Protein AF-A0A085ZBK2-F1 (afdb_monomer)

Structure (mmCIF, N/CA/C/O backbone):
data_AF-A0A085ZBK2-F1
#
_entry.id   AF-A0A085ZBK2-F1
#
loop_
_atom_site.group_PDB
_atom_site.id
_atom_site.type_symbol
_atom_site.label_atom_id
_atom_site.label_alt_id
_atom_site.label_comp_id
_atom_site.label_asym_id
_atom_site.label_entity_id
_atom_site.label_seq_id
_atom_site.pdbx_PDB_ins_code
_atom_site.Cartn_x
_atom_site.Cartn_y
_atom_site.Cartn_z
_atom_site.occupancy
_atom_site.B_iso_or_equiv
_atom_site.auth_seq_id
_atom_site.auth_comp_id
_atom_site.auth_asym_id
_atom_site.auth_atom_id
_atom_site.pdbx_PDB_model_num
ATOM 1 N N . MET A 1 1 ? -32.036 -29.757 3.640 1.00 52.19 1 MET A N 1
ATOM 2 C CA . MET A 1 1 ? -31.855 -28.945 4.865 1.00 52.19 1 MET A CA 1
ATOM 3 C C . MET A 1 1 ? -30.428 -29.130 5.350 1.00 52.19 1 MET A C 1
ATOM 5 O O . MET A 1 1 ? -30.007 -30.271 5.487 1.00 52.19 1 MET A O 1
ATOM 9 N N . TYR A 1 2 ? -29.687 -28.039 5.528 1.00 44.91 2 TYR A N 1
ATOM 10 C CA . TYR A 1 2 ? -28.267 -28.058 5.891 1.00 44.91 2 TYR A CA 1
ATOM 11 C C . TYR A 1 2 ? -28.078 -27.475 7.292 1.00 44.91 2 TYR A C 1
ATOM 13 O O . TYR A 1 2 ? -28.639 -26.424 7.605 1.00 44.91 2 TYR A O 1
ATOM 21 N N . ASP A 1 3 ? -27.311 -28.159 8.133 1.00 47.03 3 ASP A N 1
ATOM 22 C CA . ASP A 1 3 ? -27.054 -27.745 9.511 1.00 47.03 3 ASP A CA 1
ATOM 23 C C . ASP A 1 3 ? -25.796 -26.863 9.582 1.00 47.03 3 ASP A C 1
ATOM 25 O O . ASP A 1 3 ? -24.718 -27.275 9.159 1.00 47.03 3 ASP A O 1
ATOM 29 N N . TYR A 1 4 ? -25.947 -25.638 10.094 1.00 47.94 4 TYR A N 1
ATOM 30 C CA . TYR A 1 4 ? -24.869 -24.658 10.270 1.00 47.94 4 TYR A CA 1
ATOM 31 C C . TYR A 1 4 ? -24.597 -24.359 11.756 1.00 47.94 4 TYR A C 1
ATOM 33 O O . TYR A 1 4 ? -24.116 -23.274 12.110 1.00 47.94 4 TYR A O 1
ATOM 41 N N . GLY A 1 5 ? -24.939 -25.297 12.643 1.00 57.62 5 GLY A N 1
ATOM 42 C CA . GLY A 1 5 ? -24.684 -25.255 14.081 1.00 57.62 5 GLY A CA 1
ATOM 43 C C . GLY A 1 5 ? -25.663 -24.363 14.843 1.00 57.62 5 GLY A C 1
ATOM 44 O O . GLY A 1 5 ? -26.430 -24.840 15.669 1.00 57.62 5 GLY A O 1
ATOM 45 N N . ALA A 1 6 ? -25.672 -23.057 14.568 1.00 36.00 6 ALA A N 1
ATOM 46 C CA . ALA A 1 6 ? -26.561 -22.111 15.258 1.00 36.00 6 ALA A CA 1
ATOM 47 C C . ALA A 1 6 ? -27.955 -21.989 14.611 1.00 36.00 6 ALA A C 1
ATOM 49 O O . ALA A 1 6 ? -28.879 -21.478 15.239 1.00 36.00 6 ALA A O 1
ATOM 50 N N . ARG A 1 7 ? -28.107 -22.407 13.344 1.00 43.75 7 ARG A N 1
ATOM 51 C CA . ARG A 1 7 ? -29.365 -22.381 12.576 1.00 43.75 7 ARG A CA 1
ATOM 52 C C . ARG A 1 7 ? -29.385 -23.498 11.532 1.00 43.75 7 ARG A C 1
ATOM 54 O O . ARG A 1 7 ? -28.339 -23.853 10.992 1.00 43.75 7 ARG A O 1
ATOM 61 N N . MET A 1 8 ? -30.584 -23.971 11.187 1.00 50.44 8 MET A N 1
ATOM 62 C CA . MET A 1 8 ? -30.807 -24.886 10.061 1.00 50.44 8 MET A CA 1
ATOM 63 C C . MET A 1 8 ? -31.209 -24.101 8.805 1.00 50.44 8 MET A C 1
ATOM 65 O O . MET A 1 8 ? -32.138 -23.288 8.835 1.00 50.44 8 MET A O 1
ATOM 69 N N . TYR A 1 9 ? -30.504 -24.331 7.699 1.00 43.91 9 TYR A N 1
ATOM 70 C CA . TYR A 1 9 ? -30.748 -23.698 6.405 1.00 43.91 9 TYR A CA 1
ATOM 71 C C . TYR A 1 9 ? -31.675 -24.556 5.535 1.00 43.91 9 TYR A C 1
ATOM 73 O O . TYR A 1 9 ? -31.413 -25.742 5.293 1.00 43.91 9 TYR A O 1
ATOM 81 N N . MET A 1 10 ? -32.754 -23.948 5.034 1.00 49.56 10 MET A N 1
ATOM 82 C CA . MET A 1 10 ? -33.681 -24.571 4.089 1.00 49.56 10 MET A CA 1
ATOM 83 C C . MET A 1 10 ? -33.361 -24.083 2.674 1.00 49.56 10 MET A C 1
ATOM 85 O O . MET A 1 10 ? -33.814 -23.017 2.252 1.00 49.56 10 MET A O 1
ATOM 89 N N . SER A 1 11 ? -32.575 -24.882 1.948 1.00 54.22 11 SER A N 1
ATOM 90 C CA . SER A 1 11 ? -32.138 -24.622 0.567 1.00 54.22 11 SER A CA 1
ATOM 91 C C . SER A 1 11 ? -33.288 -24.322 -0.388 1.00 54.22 11 SER A C 1
ATOM 93 O O . SER A 1 11 ? -33.151 -23.491 -1.277 1.00 54.22 11 SER A O 1
ATOM 95 N N . ASP A 1 12 ? -34.431 -24.960 -0.163 1.00 51.09 12 ASP A N 1
ATOM 96 C CA . ASP A 1 12 ? -35.548 -24.992 -1.107 1.00 51.09 12 ASP A CA 1
ATOM 97 C C . ASP A 1 12 ? -36.289 -23.645 -1.165 1.00 51.09 12 ASP A C 1
ATOM 99 O O . ASP A 1 12 ? -36.967 -23.339 -2.140 1.00 51.09 12 ASP A O 1
ATOM 103 N N . ILE A 1 13 ? -36.131 -22.820 -0.124 1.00 52.16 13 ILE A N 1
ATOM 104 C CA . ILE A 1 13 ? -36.758 -21.495 0.008 1.00 52.16 13 ILE A CA 1
ATOM 105 C C . ILE A 1 13 ? -35.745 -20.373 0.280 1.00 52.16 13 ILE A C 1
ATOM 107 O O . ILE A 1 13 ? -36.138 -19.219 0.446 1.00 52.16 13 ILE A O 1
ATOM 111 N N . GLY A 1 14 ? -34.450 -20.697 0.354 1.00 53.03 14 GLY A N 1
ATOM 112 C CA . GLY A 1 14 ? -33.368 -19.727 0.534 1.00 53.03 14 GLY A CA 1
ATOM 113 C C . GLY A 1 14 ? -33.403 -18.950 1.856 1.00 53.03 14 GLY A C 1
ATOM 114 O O . GLY A 1 14 ? -32.968 -17.801 1.893 1.00 53.03 14 GLY A O 1
ATOM 115 N N . ARG A 1 15 ? -33.937 -19.536 2.938 1.00 45.16 15 ARG A N 1
ATOM 116 C CA . ARG A 1 15 ? -34.115 -18.868 4.245 1.00 45.16 15 ARG A CA 1
ATOM 117 C C . ARG A 1 15 ? -33.688 -19.753 5.418 1.00 45.16 15 ARG A C 1
ATOM 119 O O . ARG A 1 15 ? -33.528 -20.968 5.287 1.00 45.16 15 ARG A O 1
ATOM 126 N N . TRP A 1 16 ? -33.518 -19.130 6.584 1.00 43.72 16 TRP A N 1
ATOM 127 C CA . TRP A 1 16 ? -33.328 -19.844 7.847 1.00 43.72 16 TRP A CA 1
ATOM 128 C C . TR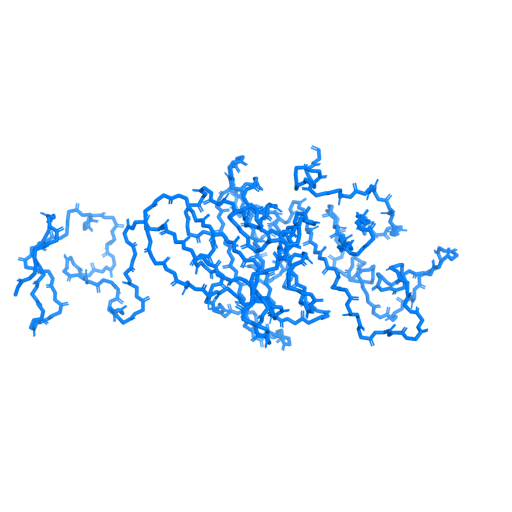P A 1 16 ? -34.645 -20.438 8.338 1.00 43.72 16 TRP A C 1
ATOM 130 O O . TRP A 1 16 ? -35.673 -19.765 8.313 1.00 43.72 16 TRP A O 1
ATOM 140 N N . GLY A 1 17 ? -34.597 -21.669 8.849 1.00 51.69 17 GLY A N 1
ATOM 141 C CA . GLY A 1 17 ? -35.745 -22.300 9.508 1.00 51.69 17 GLY A CA 1
ATOM 142 C C . GLY A 1 17 ? -36.036 -21.755 10.914 1.00 51.69 17 GLY A C 1
ATOM 143 O O . GLY A 1 17 ? -37.018 -22.159 11.526 1.00 51.69 17 GLY A O 1
ATOM 144 N N . VAL A 1 18 ? -35.191 -20.859 11.441 1.00 45.12 18 VAL A N 1
ATOM 145 C CA . VAL A 1 18 ? -35.291 -20.280 12.793 1.00 45.12 18 VAL A CA 1
ATOM 146 C C . VAL A 1 18 ? -34.940 -18.782 12.789 1.00 45.12 18 VAL A C 1
ATOM 148 O O . VAL A 1 18 ? -34.161 -18.327 11.947 1.00 45.12 18 VAL A O 1
ATOM 151 N N . MET A 1 19 ? -35.525 -18.022 13.724 1.00 39.75 19 MET A N 1
ATOM 152 C CA . MET A 1 19 ? -35.366 -16.563 13.863 1.00 39.75 19 MET A CA 1
ATOM 153 C C . MET A 1 19 ? -33.918 -16.168 14.235 1.00 39.75 19 MET A C 1
ATOM 155 O O . MET A 1 19 ? -33.243 -16.905 14.953 1.00 39.75 19 MET A O 1
ATOM 159 N N . ASP A 1 20 ? -33.421 -15.023 13.745 1.00 42.56 20 ASP A N 1
ATOM 160 C CA . ASP A 1 20 ? -32.045 -14.555 13.994 1.00 42.56 20 ASP A CA 1
ATOM 161 C C . ASP A 1 20 ? -31.823 -14.067 15.453 1.00 42.56 20 ASP A C 1
ATOM 163 O O . ASP A 1 20 ? -32.509 -13.131 15.881 1.00 42.56 20 ASP A O 1
ATOM 167 N N . PRO A 1 21 ? -30.844 -14.616 16.209 1.00 39.34 21 PRO A N 1
ATOM 168 C CA . PRO A 1 21 ? -30.514 -14.166 17.570 1.00 39.34 21 PRO A CA 1
ATOM 169 C C . PRO A 1 21 ? -29.972 -12.728 17.673 1.00 39.34 21 PRO A C 1
ATOM 171 O O . PRO A 1 21 ? -29.879 -12.193 18.773 1.00 39.34 21 PRO A O 1
ATOM 174 N N . LEU A 1 22 ? -29.582 -12.102 16.555 1.00 40.59 22 LEU A N 1
ATOM 175 C CA . LEU A 1 22 ? -29.115 -10.709 16.476 1.00 40.59 22 LEU A CA 1
ATOM 176 C C . LEU A 1 22 ? -30.147 -9.768 15.830 1.00 40.59 22 LEU A C 1
ATOM 178 O O . LEU A 1 22 ? -29.803 -8.637 15.476 1.00 40.59 22 LEU A O 1
ATOM 182 N N . SER A 1 23 ? -31.399 -10.216 15.686 1.00 31.25 23 SER A N 1
ATOM 183 C CA . SER A 1 23 ? -32.497 -9.449 15.070 1.00 31.25 23 SER A CA 1
ATOM 184 C C . SER A 1 23 ? -32.698 -8.055 15.681 1.00 31.25 23 SER A C 1
ATOM 186 O O . SER A 1 23 ? -33.008 -7.110 14.965 1.00 31.25 23 SER A O 1
ATOM 188 N N . GLU A 1 24 ? -32.402 -7.875 16.967 1.00 36.22 24 GLU A N 1
ATOM 189 C CA . GLU A 1 24 ? -32.543 -6.588 17.663 1.00 36.22 24 GLU A CA 1
ATOM 190 C C . GLU A 1 24 ? -31.469 -5.536 17.310 1.00 36.22 24 GLU A C 1
ATOM 192 O O . GLU A 1 24 ? -31.541 -4.405 17.783 1.00 36.22 24 GLU A O 1
ATOM 197 N N . LYS A 1 25 ? -30.459 -5.860 16.485 1.00 36.06 25 LYS A N 1
ATOM 198 C CA . LYS A 1 25 ? -29.425 -4.893 16.050 1.00 36.06 25 LYS A CA 1
ATOM 199 C C . LYS A 1 25 ? -29.649 -4.311 14.651 1.00 36.06 25 LYS A C 1
ATOM 201 O O . LYS A 1 25 ? -28.912 -3.408 14.262 1.00 36.06 25 LYS A O 1
ATOM 206 N N . PHE A 1 26 ? -30.651 -4.791 13.910 1.00 34.50 26 PHE A N 1
ATOM 207 C CA . PHE A 1 26 ? -30.918 -4.391 12.523 1.00 34.50 26 PHE A CA 1
ATOM 208 C C . PHE A 1 26 ? -32.423 -4.200 12.286 1.00 34.50 26 PHE A C 1
ATOM 210 O O . PHE A 1 26 ? -33.061 -4.993 11.601 1.00 34.50 26 PHE A O 1
ATOM 217 N N . PHE A 1 27 ? -32.986 -3.133 12.860 1.00 34.03 27 PHE A N 1
ATOM 218 C CA . PHE A 1 27 ? -34.429 -2.846 12.853 1.00 34.03 27 PHE A CA 1
ATOM 219 C C . PHE A 1 27 ? -35.053 -2.623 11.461 1.00 34.03 27 PHE A C 1
ATOM 221 O O . PHE A 1 27 ? -36.265 -2.763 11.319 1.00 34.03 27 PHE A O 1
ATOM 228 N N . ASP A 1 28 ? -34.251 -2.336 10.430 1.00 36.38 28 ASP A N 1
ATOM 229 C CA . ASP A 1 28 ? -34.750 -2.018 9.081 1.00 36.38 28 ASP A CA 1
ATOM 230 C C . ASP A 1 28 ? -34.865 -3.239 8.144 1.00 36.38 28 ASP A C 1
ATOM 232 O O . ASP A 1 28 ? -35.232 -3.098 6.976 1.00 36.38 28 ASP A O 1
ATOM 236 N N . PHE A 1 29 ? -34.572 -4.456 8.624 1.00 38.38 29 PHE A N 1
ATOM 237 C CA . PHE A 1 29 ? -34.619 -5.678 7.812 1.00 38.38 29 PHE A CA 1
ATOM 238 C C . PHE A 1 29 ? -35.383 -6.814 8.503 1.00 38.38 29 PHE A C 1
ATOM 240 O O . PHE A 1 29 ? -35.321 -6.994 9.711 1.00 38.38 29 PHE A O 1
ATOM 247 N N . SER A 1 30 ? -36.100 -7.623 7.712 1.00 38.06 30 SER A N 1
ATOM 248 C CA . SER A 1 30 ? -36.876 -8.763 8.220 1.00 38.06 30 SER A CA 1
ATOM 249 C C . SER A 1 30 ? -36.004 -9.769 8.990 1.00 38.06 30 SER A C 1
ATOM 251 O O . SER A 1 30 ? -34.960 -10.191 8.491 1.00 38.06 30 SER A O 1
ATOM 253 N N . ASN A 1 31 ? -36.497 -10.242 10.141 1.00 34.62 31 ASN A N 1
ATOM 254 C CA . ASN A 1 31 ? -35.834 -11.177 11.075 1.00 34.62 31 ASN A CA 1
ATOM 255 C C . ASN A 1 31 ? -35.481 -12.569 10.496 1.00 34.62 31 ASN A C 1
ATOM 257 O O . ASN A 1 31 ? -34.967 -13.428 11.215 1.00 34.62 31 ASN A O 1
ATOM 261 N N . TYR A 1 32 ? -35.764 -12.797 9.209 1.00 37.53 32 TYR A N 1
ATOM 262 C CA . TYR A 1 32 ? -35.497 -14.032 8.463 1.00 37.53 32 TYR A CA 1
ATOM 263 C C . TYR A 1 32 ? -34.550 -13.825 7.262 1.00 37.53 32 TYR A C 1
ATOM 265 O O . TYR A 1 32 ? -34.455 -14.699 6.399 1.00 37.53 32 TYR A O 1
ATOM 273 N N . ASN A 1 33 ? -33.869 -12.678 7.167 1.00 32.91 33 ASN A N 1
ATOM 274 C CA . ASN A 1 33 ? -32.993 -12.341 6.040 1.00 32.91 33 ASN A CA 1
ATOM 275 C C . ASN A 1 33 ? -31.689 -13.179 6.042 1.00 32.91 33 ASN A C 1
ATOM 277 O O . ASN A 1 33 ? -31.035 -13.343 7.074 1.00 32.91 33 ASN A O 1
ATOM 281 N N . TYR A 1 34 ? -31.306 -13.710 4.876 1.00 36.34 34 TYR A N 1
ATOM 282 C CA . TYR A 1 34 ? -30.051 -14.428 4.632 1.00 36.34 34 TYR A CA 1
ATOM 283 C C . TYR A 1 34 ? -29.186 -13.602 3.668 1.00 36.34 34 TYR A C 1
ATOM 285 O O . TYR A 1 34 ? -29.572 -13.373 2.524 1.00 36.34 34 TYR A O 1
ATOM 293 N N . VAL A 1 35 ? -28.016 -13.148 4.137 1.00 34.62 35 VAL A N 1
ATOM 294 C CA . VAL A 1 35 ? -26.990 -12.460 3.321 1.00 34.62 35 VAL A CA 1
ATOM 295 C C . VAL A 1 35 ? -27.519 -11.215 2.581 1.00 34.62 35 VAL A C 1
ATOM 297 O O . VAL A 1 35 ? -27.170 -10.978 1.430 1.00 34.62 35 VAL A O 1
ATOM 300 N N . LEU A 1 36 ? -28.393 -10.415 3.207 1.00 37.75 36 LEU A N 1
ATOM 301 C CA . LEU A 1 36 ? -28.946 -9.187 2.602 1.00 37.75 36 LEU A CA 1
ATOM 302 C C . LEU A 1 36 ? -29.529 -9.413 1.184 1.00 37.75 36 LEU A C 1
ATOM 304 O O . LEU A 1 36 ? -29.430 -8.538 0.328 1.00 37.75 36 LEU A O 1
ATOM 308 N N . ASN A 1 37 ? -30.123 -10.587 0.924 1.00 31.50 37 ASN A N 1
ATOM 309 C CA . ASN A 1 37 ? -30.605 -11.025 -0.398 1.00 31.50 37 ASN A CA 1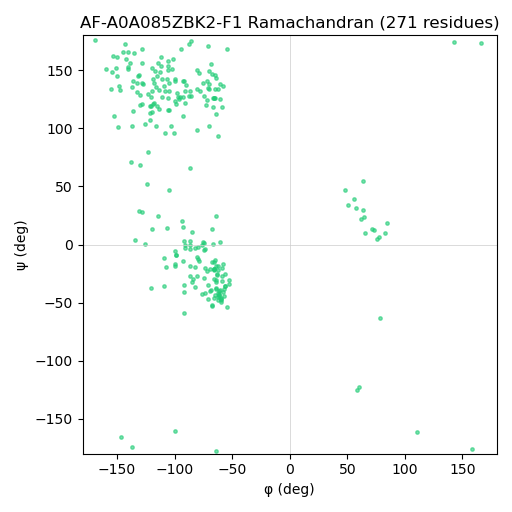
ATOM 310 C C . ASN A 1 37 ? -29.535 -11.169 -1.508 1.00 31.50 37 ASN A C 1
ATOM 312 O O . ASN A 1 37 ? -29.893 -11.194 -2.684 1.00 31.50 37 ASN A O 1
ATOM 316 N N . ASN A 1 38 ? -28.245 -11.331 -1.189 1.00 34.31 38 ASN A N 1
ATOM 317 C CA . ASN A 1 38 ? -27.215 -11.643 -2.192 1.00 34.31 38 ASN A CA 1
ATOM 318 C C . ASN A 1 38 ? -26.321 -12.849 -1.812 1.00 34.31 38 ASN A C 1
ATOM 320 O O . ASN A 1 38 ? -25.121 -12.698 -1.566 1.00 34.31 38 ASN A O 1
ATOM 324 N N . PRO A 1 39 ? -26.885 -14.072 -1.788 1.00 35.84 39 PRO A N 1
ATOM 325 C CA . PRO A 1 39 ? -26.174 -15.298 -1.417 1.00 35.84 39 PRO A CA 1
ATOM 326 C C . PRO A 1 39 ? -25.214 -15.835 -2.497 1.00 35.84 39 PRO A C 1
ATOM 328 O O . PRO A 1 39 ? -24.598 -16.875 -2.290 1.00 35.84 39 PRO A O 1
ATOM 331 N N . ILE A 1 40 ? -25.070 -15.145 -3.636 1.00 36.66 40 ILE A N 1
ATOM 332 C CA . ILE A 1 40 ? -24.113 -15.505 -4.698 1.00 36.66 40 ILE A CA 1
ATOM 333 C C . ILE A 1 40 ? -22.727 -14.880 -4.434 1.00 36.66 40 ILE A C 1
ATOM 335 O O . ILE A 1 40 ? -21.719 -15.446 -4.845 1.00 36.66 40 ILE A O 1
ATOM 339 N N . MET A 1 41 ? -22.654 -13.750 -3.716 1.00 30.42 41 MET A N 1
ATOM 340 C CA . MET A 1 41 ? -21.411 -12.978 -3.532 1.00 30.42 41 MET A CA 1
ATOM 341 C C . MET A 1 41 ? -20.785 -13.067 -2.133 1.00 30.42 41 MET A C 1
ATOM 343 O O . MET A 1 41 ? -19.603 -12.766 -1.996 1.00 30.42 41 MET A O 1
ATOM 347 N N . PHE A 1 42 ? -21.518 -13.471 -1.087 1.00 33.91 42 PHE A N 1
ATOM 348 C CA . PHE A 1 42 ? -21.000 -13.366 0.284 1.00 33.91 42 PHE A CA 1
ATOM 349 C C . PHE A 1 42 ? -21.280 -14.601 1.147 1.00 33.91 42 PHE A C 1
ATOM 351 O O . PHE A 1 42 ? -22.352 -14.763 1.724 1.00 33.91 42 PHE A O 1
ATOM 358 N N . VAL A 1 43 ? -20.247 -15.429 1.315 1.00 34.53 43 VAL A N 1
ATOM 359 C CA . VAL A 1 43 ? -20.054 -16.262 2.509 1.00 34.53 43 VAL A CA 1
ATOM 360 C C . VAL A 1 43 ? -18.588 -16.157 2.909 1.00 34.53 43 VAL A C 1
ATOM 362 O O . VAL A 1 43 ? -17.715 -16.644 2.186 1.00 34.53 43 VAL A O 1
ATOM 365 N N . ASP A 1 44 ? -18.319 -15.579 4.076 1.00 38.50 44 ASP A N 1
ATOM 366 C CA . ASP A 1 44 ? -17.086 -15.875 4.800 1.00 38.50 44 ASP A CA 1
ATOM 367 C C . ASP A 1 44 ? -17.283 -15.675 6.306 1.00 38.50 44 ASP A C 1
ATOM 369 O O . ASP A 1 44 ? -17.506 -14.556 6.768 1.00 38.50 44 ASP A O 1
ATOM 373 N N . LYS A 1 45 ? -17.279 -16.777 7.062 1.00 35.62 45 LYS A N 1
ATOM 374 C CA . LYS A 1 45 ? -17.382 -16.756 8.526 1.00 35.62 45 LYS A CA 1
ATOM 375 C C . LYS A 1 45 ? -16.024 -16.892 9.214 1.00 35.62 45 LYS A C 1
ATOM 377 O O . LYS A 1 45 ? -15.968 -16.641 10.415 1.00 35.62 45 LYS A O 1
ATOM 382 N N . ASP A 1 46 ? -14.956 -17.193 8.471 1.00 42.59 46 ASP A N 1
ATOM 383 C CA . ASP A 1 46 ? -13.685 -17.592 9.074 1.00 42.59 46 ASP A CA 1
ATOM 384 C C . ASP A 1 46 ? -12.544 -16.630 8.682 1.00 42.59 46 ASP A C 1
ATOM 386 O O . ASP A 1 46 ? -11.769 -16.253 9.558 1.00 42.59 46 ASP A O 1
ATOM 390 N N . GLY A 1 47 ? -12.505 -16.106 7.444 1.00 47.38 47 GLY A N 1
ATOM 391 C CA . GLY A 1 47 ? -11.627 -15.003 7.009 1.00 47.38 47 GLY A CA 1
ATOM 392 C C . GLY A 1 47 ? -10.130 -15.319 7.079 1.00 47.38 47 GLY A C 1
ATOM 393 O O . GLY A 1 47 ? -9.390 -14.645 7.798 1.00 47.38 47 GLY A O 1
ATOM 394 N N . MET A 1 48 ? -9.689 -16.399 6.438 1.00 64.94 48 MET A N 1
ATOM 395 C CA . MET A 1 48 ? -8.340 -16.955 6.590 1.00 64.94 48 MET A CA 1
ATOM 396 C C . MET A 1 48 ? -7.903 -17.616 5.279 1.00 64.94 48 MET A C 1
ATOM 398 O O . MET A 1 48 ? -8.293 -18.740 4.984 1.00 64.94 48 MET A O 1
ATOM 402 N N . ASP A 1 49 ? -7.085 -16.952 4.476 1.00 79.50 49 ASP A N 1
ATOM 403 C CA . ASP A 1 49 ? -6.951 -17.332 3.066 1.00 79.50 49 ASP A CA 1
ATOM 404 C C . ASP A 1 49 ? -5.519 -17.222 2.530 1.00 79.50 49 ASP A C 1
ATOM 406 O O . ASP A 1 49 ? -4.675 -16.508 3.065 1.00 79.50 49 ASP A O 1
ATOM 410 N N . VAL A 1 50 ? -5.239 -17.929 1.435 1.00 77.94 50 VAL A N 1
ATOM 411 C CA . VAL A 1 50 ? -4.045 -17.714 0.612 1.00 77.94 50 VAL A CA 1
ATOM 412 C C . VAL A 1 50 ? -4.432 -16.862 -0.585 1.00 77.94 50 VAL A C 1
ATOM 414 O O . VAL A 1 50 ? -5.258 -17.272 -1.405 1.00 77.94 50 VAL A O 1
ATOM 417 N N . TYR A 1 51 ? -3.787 -15.712 -0.710 1.00 90.12 51 TYR A N 1
ATOM 418 C CA . TYR A 1 51 ? -3.952 -14.766 -1.799 1.00 90.12 51 TYR A CA 1
ATOM 419 C C . TYR A 1 51 ? -2.702 -14.713 -2.673 1.00 90.12 51 TYR A C 1
ATOM 421 O O . TYR A 1 51 ? -1.573 -14.746 -2.184 1.00 90.12 51 TYR A O 1
ATOM 429 N N . LEU A 1 52 ? -2.915 -14.571 -3.977 1.00 89.81 52 LEU A N 1
ATOM 430 C CA . LEU A 1 52 ? -1.879 -14.239 -4.945 1.00 89.81 52 LEU A CA 1
ATOM 431 C C . LEU A 1 52 ? -2.032 -12.780 -5.363 1.00 89.81 52 LEU A C 1
ATOM 433 O O . LEU A 1 52 ? -3.132 -12.357 -5.714 1.00 89.81 52 LEU A O 1
ATOM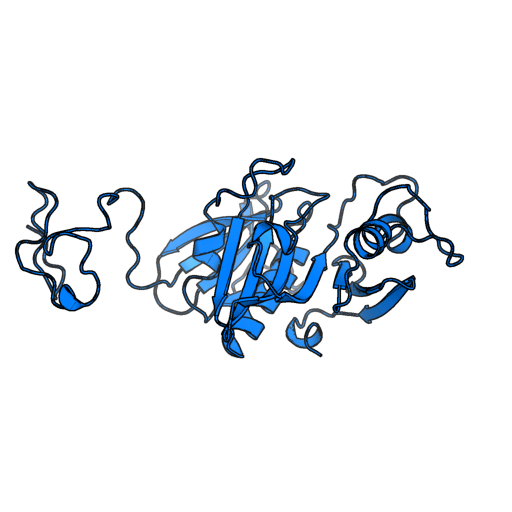 437 N N . LEU A 1 53 ? -0.931 -12.035 -5.353 1.00 94.06 53 LEU A N 1
ATOM 438 C CA . LEU A 1 53 ? -0.841 -10.687 -5.898 1.00 94.06 53 LEU A CA 1
ATOM 439 C C . LEU A 1 53 ? -0.067 -10.730 -7.212 1.00 94.06 53 LEU A C 1
ATOM 441 O O . LEU A 1 53 ? 1.122 -11.049 -7.215 1.00 94.06 53 LEU A O 1
ATOM 445 N N . ASN A 1 54 ? -0.727 -10.399 -8.319 1.00 91.06 54 ASN A N 1
ATOM 446 C CA . ASN A 1 54 ? -0.067 -10.363 -9.621 1.00 91.06 54 ASN A CA 1
ATOM 447 C C . ASN A 1 54 ? 0.590 -9.007 -9.931 1.00 91.06 54 ASN A C 1
ATOM 449 O O . ASN A 1 54 ? 0.408 -8.012 -9.226 1.00 91.06 54 ASN A O 1
ATOM 453 N N . GLU A 1 55 ? 1.334 -8.950 -11.034 1.00 89.12 55 GLU A N 1
ATOM 454 C CA . GLU A 1 55 ? 2.053 -7.748 -11.458 1.00 89.12 55 GLU A CA 1
ATOM 455 C C . GLU A 1 55 ? 1.148 -6.565 -11.862 1.00 89.12 55 GLU A C 1
ATOM 457 O O . GLU A 1 55 ? 1.626 -5.432 -11.935 1.00 89.12 55 GLU A O 1
ATOM 462 N N . GLN A 1 56 ? -0.147 -6.813 -12.094 1.00 90.81 56 GLN A N 1
ATOM 463 C CA . GLN A 1 56 ? -1.188 -5.803 -12.323 1.00 90.81 56 GLN A CA 1
ATOM 464 C C . GLN A 1 56 ? -1.905 -5.393 -11.028 1.00 90.81 56 GLN A C 1
ATOM 466 O O . GLN A 1 56 ? -2.982 -4.808 -11.092 1.00 90.81 56 GLN A O 1
ATOM 471 N N . GLY A 1 57 ? -1.368 -5.716 -9.849 1.00 92.12 57 GLY A N 1
ATOM 472 C CA . GLY A 1 57 ? -1.941 -5.295 -8.570 1.00 92.12 57 GLY A CA 1
ATOM 473 C C . GLY A 1 57 ? -3.249 -5.999 -8.196 1.00 92.12 57 GLY A C 1
ATOM 474 O O . GLY A 1 57 ? -3.964 -5.529 -7.313 1.00 92.12 57 GLY A O 1
ATOM 475 N N . LYS A 1 58 ? -3.613 -7.089 -8.880 1.00 92.00 58 LYS A N 1
ATOM 476 C CA . LYS A 1 58 ? -4.838 -7.839 -8.596 1.00 92.00 58 LYS A CA 1
ATOM 477 C C . LYS A 1 58 ? -4.569 -8.894 -7.531 1.00 92.00 58 LYS A C 1
ATOM 479 O O . LYS A 1 58 ? -3.687 -9.735 -7.704 1.00 92.00 58 LYS A O 1
ATOM 484 N N . PHE A 1 59 ? -5.392 -8.883 -6.485 1.00 91.75 59 PHE A N 1
ATOM 485 C CA . PHE A 1 59 ? -5.450 -9.947 -5.489 1.00 91.75 59 PHE A CA 1
ATOM 486 C C . PHE A 1 59 ? -6.402 -11.050 -5.955 1.00 91.75 59 PHE A C 1
ATOM 488 O O . PHE A 1 59 ? -7.514 -10.782 -6.412 1.00 91.75 59 PHE A O 1
ATOM 495 N N . ILE A 1 60 ? -5.954 -12.298 -5.860 1.00 88.19 60 ILE A N 1
ATOM 496 C CA . ILE A 1 60 ? -6.704 -13.487 -6.266 1.00 88.19 60 ILE A CA 1
ATOM 497 C C . ILE A 1 60 ? -6.696 -14.466 -5.099 1.00 88.19 60 ILE A C 1
ATOM 499 O O . ILE A 1 60 ? -5.630 -14.905 -4.673 1.00 88.19 60 ILE A O 1
ATOM 503 N N . LEU A 1 61 ? -7.872 -14.838 -4.599 1.00 87.19 61 LEU A N 1
ATOM 504 C CA . LEU A 1 61 ? -8.006 -15.940 -3.652 1.00 87.19 61 LEU A CA 1
ATOM 505 C C . LEU A 1 61 ? -7.592 -17.261 -4.318 1.00 87.19 61 LEU A C 1
ATOM 507 O O . LEU A 1 61 ? -8.272 -17.754 -5.216 1.00 87.19 61 LEU A O 1
ATOM 511 N N . ALA A 1 62 ? -6.483 -17.842 -3.865 1.00 79.06 62 ALA A N 1
ATOM 512 C CA . ALA A 1 62 ? -5.985 -19.128 -4.348 1.00 79.06 62 ALA A CA 1
ATOM 513 C C . ALA A 1 62 ? -6.499 -20.304 -3.516 1.00 79.06 62 ALA A C 1
ATOM 515 O O . ALA A 1 62 ? -6.740 -21.386 -4.051 1.00 79.06 62 ALA A O 1
ATOM 516 N N . LYS A 1 63 ? -6.664 -20.112 -2.203 1.00 75.19 63 LYS A N 1
ATOM 517 C CA . LYS A 1 63 ? -7.144 -21.165 -1.307 1.00 75.19 63 LYS A CA 1
ATOM 518 C C . LYS A 1 63 ? -7.800 -20.576 -0.067 1.00 75.19 63 LYS A C 1
ATOM 520 O O . LYS A 1 63 ? -7.198 -19.737 0.592 1.00 75.19 63 LYS A O 1
ATOM 525 N N . LYS A 1 64 ? -8.971 -21.105 0.294 1.00 77.88 64 LYS A N 1
ATOM 526 C CA . LYS A 1 64 ? -9.557 -20.892 1.621 1.00 77.88 64 LYS A CA 1
ATOM 527 C C . LYS A 1 64 ? -8.921 -21.818 2.649 1.00 77.88 64 LYS A C 1
ATOM 529 O O . LYS A 1 64 ? -8.746 -23.008 2.373 1.00 77.88 64 LYS A O 1
ATOM 534 N N . GLN A 1 65 ? -8.556 -21.297 3.810 1.00 65.56 65 GLN A N 1
ATOM 535 C CA . GLN A 1 65 ? -7.947 -22.081 4.883 1.00 65.56 65 GLN A CA 1
ATOM 536 C C . GLN A 1 65 ? -8.353 -21.565 6.267 1.00 65.56 65 GLN A C 1
ATOM 538 O O . GLN A 1 65 ? -9.337 -20.854 6.391 1.00 65.56 65 GLN A O 1
ATOM 543 N N . ALA A 1 66 ? -7.649 -21.995 7.316 1.00 64.62 66 ALA A N 1
ATOM 544 C CA . ALA A 1 66 ? -7.763 -21.416 8.647 1.00 64.62 66 ALA A CA 1
ATOM 545 C C . ALA A 1 66 ? -6.415 -20.799 9.075 1.00 64.62 66 ALA A C 1
ATOM 547 O O . ALA A 1 66 ? -5.365 -21.303 8.683 1.00 64.62 66 ALA A O 1
ATOM 548 N N . GLY A 1 67 ? -6.422 -19.739 9.885 1.00 75.94 67 GLY A N 1
ATOM 549 C CA . GLY A 1 67 ? -5.238 -19.006 10.351 1.00 75.94 67 GLY A CA 1
ATOM 550 C C . GLY A 1 67 ? -5.102 -17.602 9.762 1.00 75.94 67 GLY A C 1
ATOM 551 O O . GLY A 1 67 ? -6.063 -17.014 9.304 1.00 75.94 67 GLY A O 1
ATOM 552 N N . ASP A 1 68 ? -3.923 -17.004 9.812 1.00 85.75 68 ASP A N 1
ATOM 553 C CA . ASP A 1 68 ? -3.702 -15.674 9.229 1.00 85.75 68 ASP A CA 1
ATOM 554 C C . ASP A 1 68 ? -3.783 -15.702 7.692 1.00 85.75 68 ASP A C 1
ATOM 556 O O . ASP A 1 68 ? -3.550 -16.746 7.075 1.00 85.75 68 ASP A O 1
ATOM 560 N N . ASP A 1 69 ? -4.106 -14.560 7.079 1.00 89.19 69 ASP A N 1
ATOM 561 C CA . ASP A 1 69 ? -4.095 -14.447 5.620 1.00 89.19 69 ASP A CA 1
ATOM 562 C C . ASP A 1 69 ? -2.641 -14.492 5.137 1.00 89.19 69 ASP A C 1
ATOM 564 O O . ASP A 1 69 ? -1.768 -13.826 5.694 1.00 89.19 69 ASP A O 1
ATOM 568 N N . LEU A 1 70 ? -2.363 -15.278 4.102 1.00 89.25 70 LEU A N 1
ATOM 569 C CA . LEU A 1 70 ? -1.054 -15.346 3.461 1.00 89.25 70 LEU A CA 1
ATOM 570 C C . LEU A 1 70 ? -1.139 -14.684 2.095 1.00 89.25 70 LEU A C 1
ATOM 572 O O . LEU A 1 70 ? -2.041 -14.993 1.321 1.00 89.25 70 LEU A O 1
ATOM 576 N N . VAL A 1 71 ? -0.193 -13.807 1.778 1.00 93.31 71 VAL A N 1
ATOM 577 C CA . VAL A 1 71 ? -0.129 -13.153 0.467 1.00 93.31 71 VAL A CA 1
ATOM 578 C C . VAL A 1 71 ? 1.192 -13.487 -0.196 1.00 93.31 71 VAL A C 1
ATOM 580 O O . VAL A 1 71 ? 2.245 -13.259 0.393 1.00 93.31 71 VAL A O 1
ATOM 583 N N . TYR A 1 72 ? 1.128 -13.986 -1.429 1.00 89.06 72 TYR A N 1
ATOM 584 C CA . TYR A 1 72 ? 2.296 -14.277 -2.251 1.00 89.06 72 TYR A CA 1
ATOM 585 C C . TYR A 1 72 ? 2.276 -13.470 -3.546 1.00 89.06 72 TYR A C 1
ATOM 587 O O . TYR A 1 72 ? 1.277 -13.441 -4.264 1.00 89.06 72 TYR A O 1
ATOM 595 N N . GLY A 1 73 ? 3.400 -12.843 -3.874 1.00 90.38 73 GLY A N 1
ATOM 596 C CA . GLY A 1 73 ? 3.640 -12.271 -5.188 1.00 90.38 73 GLY A CA 1
ATOM 597 C C . GLY A 1 73 ? 3.688 -13.367 -6.243 1.00 90.38 73 GLY A C 1
ATOM 598 O O . GLY A 1 73 ? 4.342 -14.389 -6.053 1.00 90.38 73 GLY A O 1
ATOM 599 N N . TYR A 1 74 ? 2.997 -13.158 -7.352 1.00 84.50 74 TYR A N 1
ATOM 600 C CA . TYR A 1 74 ? 2.813 -14.147 -8.403 1.00 84.50 74 TYR A CA 1
ATOM 601 C C . TYR A 1 74 ? 3.084 -13.516 -9.763 1.00 84.50 74 TYR A C 1
ATOM 603 O O . TYR A 1 74 ? 2.553 -12.454 -10.083 1.00 84.50 74 TYR A O 1
ATOM 611 N N . ASN A 1 75 ? 3.889 -14.179 -10.585 1.00 82.25 75 ASN A N 1
ATOM 612 C CA . ASN A 1 75 ? 4.109 -13.768 -11.962 1.00 82.25 75 ASN A CA 1
ATOM 613 C C . ASN A 1 75 ? 3.120 -14.496 -12.870 1.00 82.25 75 ASN A C 1
ATOM 615 O O . ASN A 1 75 ? 3.243 -15.701 -13.104 1.00 82.25 75 ASN A O 1
ATOM 619 N N . SER A 1 76 ? 2.161 -13.752 -13.425 1.00 80.75 76 SER A N 1
ATOM 620 C CA . SER A 1 76 ? 1.102 -14.352 -14.240 1.00 80.75 76 SER A CA 1
ATOM 621 C C . SER A 1 76 ? 1.591 -14.977 -15.547 1.00 80.75 76 SER A C 1
ATOM 623 O O . SER A 1 76 ? 0.935 -15.870 -16.080 1.00 80.75 76 SER A O 1
ATOM 625 N N . LYS A 1 77 ? 2.763 -14.558 -16.040 1.00 79.56 77 LYS A N 1
ATOM 626 C CA . LYS A 1 77 ? 3.353 -15.059 -17.287 1.00 79.56 77 LYS A CA 1
ATOM 627 C C . LYS A 1 77 ? 4.090 -16.378 -17.095 1.00 79.56 77 LYS A C 1
ATOM 629 O O . LYS A 1 77 ? 4.081 -17.208 -17.997 1.00 79.56 77 LYS A O 1
ATOM 634 N N . THR A 1 78 ? 4.762 -16.551 -15.958 1.00 78.69 78 THR A N 1
ATOM 635 C CA . THR A 1 78 ? 5.566 -17.751 -15.669 1.00 78.69 78 THR A CA 1
ATOM 636 C C . THR A 1 78 ? 4.837 -18.755 -14.784 1.00 78.69 78 THR A C 1
ATOM 638 O O . THR A 1 78 ? 5.258 -19.906 -14.711 1.00 78.69 78 THR A O 1
ATOM 641 N N . GLY A 1 79 ? 3.768 -18.342 -14.100 1.00 76.56 79 GLY A N 1
ATOM 642 C CA . GLY A 1 79 ? 3.050 -19.186 -13.149 1.00 76.56 79 GLY A CA 1
ATOM 643 C C . GLY A 1 79 ? 3.801 -19.413 -11.833 1.00 76.56 79 GLY A C 1
ATOM 644 O O . GLY A 1 79 ? 3.432 -20.300 -11.068 1.00 76.56 79 GLY A O 1
ATOM 645 N N . SER A 1 80 ? 4.864 -18.648 -11.569 1.00 78.12 80 SER A N 1
ATOM 646 C CA . SER A 1 80 ? 5.740 -18.837 -10.410 1.00 78.12 80 SER A CA 1
ATOM 647 C C . SER A 1 80 ? 5.513 -17.775 -9.336 1.00 78.12 80 SER A C 1
ATOM 649 O O . SER A 1 80 ? 5.189 -16.626 -9.644 1.00 78.12 80 SER A O 1
ATOM 651 N N . ILE A 1 81 ? 5.752 -18.149 -8.078 1.00 82.50 81 ILE A N 1
ATOM 652 C CA . ILE A 1 81 ? 5.884 -17.191 -6.977 1.00 82.50 81 ILE A CA 1
ATOM 653 C C . ILE A 1 81 ? 7.117 -16.311 -7.216 1.00 82.50 81 ILE A C 1
ATOM 655 O O . ILE A 1 81 ? 8.124 -16.770 -7.763 1.00 82.50 81 ILE A O 1
ATOM 659 N N . ASN A 1 82 ? 7.011 -15.035 -6.856 1.00 85.31 82 ASN A N 1
ATOM 660 C CA . ASN A 1 82 ? 8.119 -14.093 -6.915 1.00 85.31 82 ASN A CA 1
ATOM 661 C C . ASN A 1 82 ? 9.095 -14.373 -5.770 1.00 85.31 82 ASN A C 1
ATOM 663 O O . ASN A 1 82 ? 8.683 -14.379 -4.615 1.00 85.31 82 ASN A O 1
ATOM 667 N N . ASP A 1 83 ? 10.375 -14.536 -6.097 1.00 84.56 83 ASP A N 1
ATOM 668 C CA . ASP A 1 83 ? 11.457 -14.604 -5.112 1.00 84.56 83 ASP A CA 1
ATOM 669 C C . ASP A 1 83 ? 11.660 -13.215 -4.483 1.00 84.56 83 ASP A C 1
ATOM 671 O O . ASP A 1 83 ? 12.210 -12.305 -5.113 1.00 84.56 83 ASP A O 1
ATOM 675 N N . ASN A 1 84 ? 11.151 -13.041 -3.264 1.00 86.06 84 ASN A N 1
ATOM 676 C CA . ASN A 1 84 ? 11.211 -11.784 -2.517 1.00 86.06 84 ASN A CA 1
ATOM 677 C C . ASN A 1 84 ? 12.357 -11.773 -1.494 1.00 86.06 84 ASN A C 1
ATOM 679 O O . ASN A 1 84 ? 12.642 -10.723 -0.911 1.00 86.06 84 ASN A O 1
ATOM 683 N N . ASN A 1 85 ? 13.019 -12.914 -1.273 1.00 84.06 85 ASN A N 1
ATOM 684 C CA . ASN A 1 85 ? 14.101 -13.057 -0.298 1.00 84.06 85 ASN A CA 1
ATOM 685 C C . ASN A 1 85 ? 15.500 -13.228 -0.943 1.00 84.06 85 ASN A C 1
ATOM 687 O O . ASN A 1 85 ? 16.513 -13.082 -0.257 1.00 84.06 85 ASN A O 1
ATOM 691 N N . GLY A 1 86 ? 15.564 -13.466 -2.256 1.00 86.50 86 GLY A N 1
ATOM 692 C CA . GLY A 1 86 ? 16.778 -13.575 -3.063 1.00 86.50 86 GLY A CA 1
ATOM 693 C C . GLY A 1 86 ? 17.459 -14.948 -3.043 1.00 86.50 86 GLY A C 1
ATOM 694 O O . GLY A 1 86 ? 18.592 -15.062 -3.524 1.00 86.50 86 GLY A O 1
ATOM 695 N N . ASP A 1 87 ? 16.828 -15.984 -2.487 1.00 85.94 87 ASP A N 1
ATOM 696 C CA . ASP A 1 87 ? 17.402 -17.329 -2.365 1.00 85.94 87 ASP A CA 1
ATOM 697 C C . ASP A 1 87 ? 17.175 -18.223 -3.599 1.00 85.94 87 ASP A C 1
ATOM 699 O O . ASP A 1 87 ? 17.683 -19.352 -3.653 1.00 85.94 87 ASP A O 1
ATOM 703 N N . LYS A 1 88 ? 16.488 -17.689 -4.620 1.00 85.81 88 LYS A N 1
ATOM 704 C CA . LYS A 1 88 ? 16.136 -18.344 -5.886 1.00 85.81 88 LYS A CA 1
ATOM 705 C C . LYS A 1 88 ? 15.193 -19.537 -5.723 1.00 85.81 88 LYS A C 1
ATOM 707 O O . LYS A 1 88 ? 15.165 -20.412 -6.595 1.00 85.81 88 LYS A O 1
ATOM 712 N N . LYS A 1 89 ? 14.419 -19.590 -4.640 1.00 72.75 89 LYS A N 1
ATOM 713 C CA . LYS A 1 89 ? 13.381 -20.595 -4.402 1.00 72.75 89 LYS A CA 1
ATOM 714 C C . LYS A 1 89 ? 12.059 -19.881 -4.176 1.00 72.75 89 LYS A C 1
ATOM 716 O O . LYS A 1 89 ? 11.985 -18.999 -3.348 1.00 72.75 89 LYS A O 1
ATOM 721 N N . GLY A 1 90 ? 11.016 -20.297 -4.893 1.00 70.00 90 GLY A N 1
ATOM 722 C CA . GLY A 1 90 ? 9.653 -19.858 -4.597 1.00 70.00 90 GLY A CA 1
ATOM 723 C C . GLY A 1 90 ? 9.091 -20.677 -3.441 1.00 70.00 90 GLY A C 1
ATOM 724 O O . GLY A 1 90 ? 8.663 -21.813 -3.663 1.00 70.00 90 GLY A O 1
ATOM 725 N N . ASP A 1 91 ? 9.121 -20.144 -2.224 1.00 68.88 91 ASP A N 1
ATOM 726 C CA . ASP A 1 91 ? 8.653 -20.835 -1.026 1.00 68.88 91 ASP A CA 1
ATOM 727 C C . ASP A 1 91 ? 7.818 -19.949 -0.083 1.00 68.88 91 ASP A C 1
ATOM 729 O O . ASP A 1 91 ? 7.414 -18.826 -0.390 1.00 68.88 91 ASP A O 1
ATOM 733 N N . TYR A 1 92 ? 7.463 -20.499 1.079 1.00 69.81 92 TYR A N 1
ATOM 734 C CA . TYR A 1 92 ? 6.581 -19.824 2.025 1.00 69.81 92 TYR A CA 1
ATOM 735 C C . TYR A 1 92 ? 7.176 -18.530 2.610 1.00 69.81 92 TYR A C 1
ATOM 737 O O . TYR A 1 92 ? 6.411 -17.726 3.140 1.00 69.81 92 TYR A O 1
ATOM 745 N N . LYS A 1 93 ? 8.499 -18.331 2.534 1.00 74.56 93 LYS A N 1
ATOM 746 C CA . LYS A 1 93 ? 9.213 -17.140 3.015 1.00 74.56 93 LYS A CA 1
ATOM 747 C C . LYS A 1 93 ? 9.129 -15.969 2.044 1.00 74.56 93 LYS A C 1
ATOM 749 O O . LYS A 1 93 ? 9.485 -14.859 2.425 1.00 74.56 93 LYS A O 1
ATOM 754 N N . ASP A 1 94 ? 8.674 -16.204 0.816 1.00 79.62 94 ASP A N 1
ATOM 755 C CA . ASP A 1 94 ? 8.455 -15.135 -0.157 1.00 79.62 94 ASP A CA 1
ATOM 756 C C . ASP A 1 94 ? 7.160 -14.374 0.071 1.00 79.62 94 ASP A C 1
ATOM 758 O O . ASP A 1 94 ? 6.964 -13.320 -0.532 1.00 79.62 94 ASP A O 1
ATOM 762 N N . GLY A 1 95 ? 6.264 -14.916 0.895 1.00 87.50 95 GLY A N 1
ATOM 763 C CA . GLY A 1 95 ? 4.986 -14.314 1.240 1.00 87.50 95 GLY A CA 1
ATOM 764 C C . GLY A 1 95 ? 5.026 -13.500 2.525 1.00 87.50 95 GLY A C 1
ATOM 765 O O . GLY A 1 95 ? 5.949 -13.601 3.331 1.00 87.50 95 GLY A O 1
ATOM 766 N N . ILE A 1 96 ? 3.961 -12.737 2.735 1.00 93.44 96 ILE A N 1
ATOM 767 C CA . ILE A 1 96 ? 3.682 -12.025 3.987 1.00 93.44 96 ILE A CA 1
ATOM 768 C C . ILE A 1 96 ? 2.466 -12.619 4.683 1.00 93.44 96 ILE A C 1
ATOM 770 O O . ILE A 1 96 ? 1.648 -13.311 4.066 1.00 93.44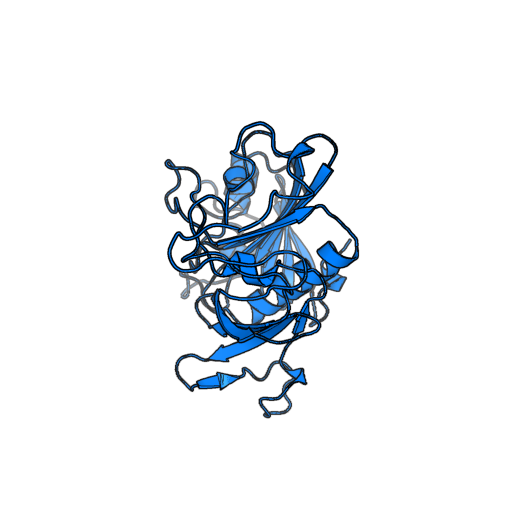 96 ILE A O 1
ATOM 774 N N . ARG A 1 97 ? 2.344 -12.335 5.980 1.00 92.19 97 ARG A N 1
ATOM 775 C CA . ARG A 1 97 ? 1.256 -12.835 6.816 1.00 92.19 97 ARG A CA 1
ATOM 776 C C . ARG A 1 97 ? 0.465 -11.679 7.408 1.00 92.19 97 ARG A C 1
ATOM 778 O O . ARG A 1 97 ? 0.988 -10.935 8.225 1.00 92.19 97 ARG A O 1
ATOM 785 N N . ILE A 1 98 ? -0.817 -11.615 7.076 1.00 94.25 98 ILE A N 1
ATOM 786 C CA . ILE A 1 98 ? -1.737 -10.571 7.512 1.00 94.25 98 ILE A CA 1
ATOM 787 C C . ILE A 1 98 ? -2.669 -11.106 8.590 1.00 94.25 98 ILE A C 1
ATOM 789 O O . ILE A 1 98 ? -3.480 -12.010 8.368 1.00 94.25 98 ILE A O 1
ATOM 793 N N . LYS A 1 99 ? -2.545 -10.535 9.789 1.00 93.88 99 LYS A N 1
ATOM 794 C CA . LYS A 1 99 ? -3.297 -10.992 10.968 1.00 93.88 99 LYS A CA 1
ATOM 795 C C . LYS A 1 99 ? -4.682 -10.360 11.039 1.00 93.88 99 LYS A C 1
ATOM 797 O O . LYS A 1 99 ? -5.637 -10.970 11.520 1.00 93.88 99 LYS A O 1
ATOM 802 N N . THR A 1 100 ? -4.810 -9.125 10.563 1.00 93.62 100 THR A N 1
ATOM 803 C CA . THR A 1 100 ? -6.074 -8.394 10.552 1.00 93.62 100 THR A CA 1
ATOM 804 C C . THR A 1 100 ? -7.016 -8.961 9.498 1.00 93.62 100 THR A C 1
ATOM 806 O O . THR A 1 100 ? -6.762 -8.912 8.296 1.00 93.62 100 THR A O 1
ATOM 809 N N . LYS A 1 101 ? -8.178 -9.425 9.960 1.00 88.50 101 LYS A N 1
ATOM 810 C CA . LYS A 1 101 ? -9.163 -10.079 9.102 1.00 88.50 101 LYS A CA 1
ATOM 811 C C . LYS A 1 101 ? -9.849 -9.143 8.121 1.00 88.50 101 LYS A C 1
ATOM 813 O O . LYS A 1 101 ? -10.286 -8.037 8.475 1.00 88.50 101 LYS A O 1
ATOM 818 N N . GLY A 1 102 ? -10.001 -9.661 6.904 1.00 86.44 102 GLY A N 1
ATOM 819 C CA . GLY A 1 102 ? -10.722 -9.032 5.810 1.00 86.44 102 GLY A CA 1
ATOM 820 C C . GLY A 1 102 ? -9.949 -7.919 5.112 1.00 86.44 102 GLY A C 1
ATOM 821 O O . GLY A 1 102 ? -10.545 -7.252 4.274 1.00 86.44 102 GLY A O 1
ATOM 822 N N . LEU A 1 103 ? -8.670 -7.682 5.434 1.00 93.94 103 LEU A N 1
ATOM 823 C CA . LEU A 1 103 ? -7.908 -6.642 4.741 1.00 93.94 103 LEU A CA 1
ATOM 824 C C . LEU A 1 103 ? -7.673 -7.009 3.275 1.00 93.94 103 LEU A C 1
ATOM 826 O O . LEU A 1 103 ? -8.000 -6.220 2.390 1.00 93.94 103 LEU A O 1
ATOM 830 N N . VAL A 1 104 ? -7.153 -8.211 3.023 1.00 94.00 104 VAL A N 1
ATOM 831 C CA . VAL A 1 104 ? -6.811 -8.664 1.668 1.00 94.00 104 VAL A CA 1
ATOM 832 C C . VAL A 1 104 ? -8.066 -8.995 0.869 1.00 94.00 104 VAL A C 1
ATOM 834 O O . VAL A 1 104 ? -8.198 -8.585 -0.280 1.00 94.00 104 VAL A O 1
ATOM 837 N N . GLY A 1 105 ? -9.042 -9.650 1.506 1.00 89.88 105 GLY A N 1
ATOM 838 C CA . GLY A 1 105 ? -10.310 -10.001 0.870 1.00 89.88 105 GLY A CA 1
ATOM 839 C C . GLY A 1 105 ? -11.065 -8.796 0.294 1.00 89.88 105 GLY A C 1
ATOM 840 O O . GLY A 1 105 ? -11.653 -8.915 -0.779 1.00 89.88 105 GLY A O 1
ATOM 841 N N . GLN A 1 106 ? -11.001 -7.629 0.950 1.00 91.94 106 GLN A N 1
ATOM 842 C CA . GLN A 1 106 ? -11.592 -6.379 0.451 1.00 91.94 106 GLN A CA 1
ATOM 843 C C . GLN A 1 106 ? -10.954 -5.889 -0.863 1.00 91.94 106 GLN A C 1
ATOM 845 O O . GLN A 1 106 ? -11.658 -5.342 -1.705 1.00 91.94 106 GLN A O 1
ATOM 850 N N . LEU A 1 107 ? -9.654 -6.131 -1.077 1.00 93.62 107 LEU A N 1
ATOM 851 C CA . LEU A 1 107 ? -8.910 -5.698 -2.273 1.00 93.62 107 LEU A CA 1
ATOM 852 C C . LEU A 1 107 ? -9.198 -6.536 -3.525 1.00 93.62 107 LEU A C 1
ATOM 854 O O . LEU A 1 107 ? -8.613 -6.285 -4.573 1.00 93.62 107 LEU A O 1
ATOM 858 N N . GLN A 1 108 ? -10.051 -7.557 -3.430 1.00 89.88 108 GLN A N 1
ATOM 859 C CA . GLN A 1 108 ? -10.484 -8.329 -4.598 1.00 89.88 108 GLN A CA 1
ATOM 860 C C . GLN A 1 108 ? -11.629 -7.653 -5.356 1.00 89.88 108 GLN A C 1
ATOM 862 O O . GLN A 1 108 ? -11.899 -8.005 -6.508 1.00 89.88 108 GLN A O 1
ATOM 867 N N . TYR A 1 109 ? -12.333 -6.730 -4.700 1.00 85.44 109 TYR A N 1
ATOM 868 C CA . TYR A 1 109 ? -13.581 -6.174 -5.191 1.00 85.44 109 TYR A CA 1
ATOM 869 C C . TYR A 1 109 ? -13.450 -4.682 -5.467 1.00 85.44 109 TYR A C 1
ATOM 871 O O . TYR A 1 109 ? -12.956 -3.908 -4.644 1.00 85.44 109 TYR A O 1
ATOM 879 N N . TYR A 1 110 ? -13.994 -4.278 -6.612 1.00 84.75 110 TYR A N 1
ATOM 880 C CA . TYR A 1 110 ? -14.165 -2.874 -6.938 1.00 84.75 110 TYR A CA 1
ATOM 881 C C . TYR A 1 110 ? -15.196 -2.218 -6.016 1.00 84.75 110 TYR A C 1
ATOM 883 O O . TYR A 1 110 ? -16.199 -2.821 -5.624 1.00 84.75 110 TYR A O 1
ATOM 891 N N . ARG A 1 111 ? -14.959 -0.943 -5.729 1.00 83.19 111 ARG A N 1
ATOM 892 C CA . ARG A 1 111 ? -15.890 -0.015 -5.100 1.00 83.19 111 ARG A CA 1
ATOM 893 C C . ARG A 1 111 ? -16.159 1.125 -6.066 1.00 83.19 111 ARG A C 1
ATOM 895 O O . ARG A 1 111 ? -15.240 1.598 -6.736 1.00 83.19 111 ARG A O 1
ATOM 902 N N . ASP A 1 112 ? -17.404 1.580 -6.084 1.00 84.12 112 ASP A N 1
ATOM 903 C CA . ASP A 1 112 ? -17.758 2.816 -6.768 1.00 84.12 112 ASP A CA 1
ATOM 904 C C . ASP A 1 112 ? -17.107 3.994 -6.040 1.00 84.12 112 ASP A C 1
ATOM 906 O O . ASP A 1 112 ? -17.259 4.178 -4.829 1.00 84.12 112 ASP A O 1
ATOM 910 N N . GLY A 1 113 ? -16.367 4.783 -6.800 1.00 80.38 113 GLY A N 1
ATOM 911 C CA . GLY A 1 113 ? -15.777 6.036 -6.387 1.00 80.38 113 GLY A CA 1
ATOM 912 C C . GLY A 1 113 ? -16.576 7.239 -6.848 1.00 80.38 113 GLY A C 1
ATOM 913 O O . GLY A 1 113 ? -17.769 7.182 -7.160 1.00 80.38 113 GLY A O 1
ATOM 914 N N . ARG A 1 114 ? -15.901 8.384 -6.860 1.00 81.19 114 ARG A N 1
ATOM 915 C CA . ARG A 1 114 ? -16.490 9.628 -7.347 1.00 81.19 114 ARG A CA 1
ATOM 916 C C . ARG A 1 114 ? -16.784 9.530 -8.844 1.00 81.19 114 ARG A C 1
ATOM 918 O O . ARG A 1 114 ? -15.893 9.249 -9.635 1.00 81.19 114 ARG A O 1
ATOM 925 N N . LYS A 1 115 ? -18.035 9.798 -9.234 1.00 81.81 115 LYS A N 1
ATOM 926 C CA . LYS A 1 115 ? -18.491 9.713 -10.636 1.00 81.81 115 LYS A CA 1
ATOM 927 C C . LYS A 1 115 ? -17.837 10.744 -11.560 1.00 81.81 115 LYS A C 1
ATOM 929 O O . LYS A 1 115 ? -17.870 10.567 -12.770 1.00 81.81 115 LYS A O 1
ATOM 934 N N . ASP A 1 116 ? -17.313 11.824 -10.994 1.00 81.56 116 ASP A N 1
ATOM 935 C CA . ASP A 1 116 ? -16.587 12.890 -11.682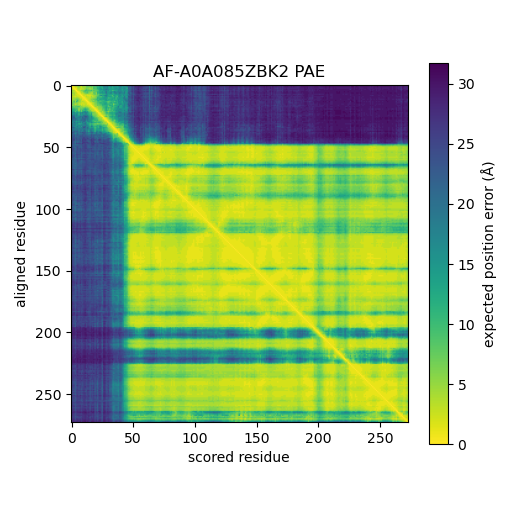 1.00 81.56 116 ASP A CA 1
ATOM 936 C C . ASP A 1 116 ? -15.065 12.650 -11.750 1.00 81.56 116 ASP A C 1
ATOM 938 O O . ASP A 1 116 ? -14.354 13.464 -12.335 1.00 81.56 116 ASP A O 1
ATOM 942 N N . ASP A 1 117 ? -14.556 11.546 -11.189 1.00 78.19 117 ASP A N 1
ATOM 943 C CA . ASP A 1 117 ? -13.157 11.126 -11.338 1.00 78.19 117 ASP A CA 1
ATOM 944 C C . ASP A 1 117 ? -12.938 10.405 -12.680 1.00 78.19 117 ASP A C 1
ATOM 946 O O . ASP A 1 117 ? -13.839 9.744 -13.201 1.00 78.19 117 ASP A O 1
ATOM 950 N N . SER A 1 118 ? -11.726 10.494 -13.238 1.00 81.12 118 SER A N 1
ATOM 951 C CA . SER A 1 118 ? -11.362 9.753 -14.451 1.00 81.12 118 SER A CA 1
ATOM 952 C C . SER A 1 118 ? -11.329 8.235 -14.242 1.00 81.12 118 SER A C 1
ATOM 954 O O . SER A 1 118 ? -11.458 7.492 -15.211 1.00 81.12 118 SER A O 1
ATOM 956 N N . ASN A 1 119 ? -11.186 7.776 -12.995 1.00 83.00 119 ASN A N 1
ATOM 957 C CA . ASN A 1 119 ? -11.229 6.377 -12.584 1.00 83.00 119 ASN A CA 1
ATOM 958 C C . ASN A 1 119 ? -12.321 6.187 -11.514 1.00 83.00 119 ASN A C 1
ATOM 960 O O . ASN A 1 119 ? -12.037 6.113 -10.318 1.00 83.00 119 ASN A O 1
ATOM 964 N N . PRO A 1 120 ? -13.601 6.102 -11.913 1.00 81.62 120 PRO A N 1
ATOM 965 C CA . PRO A 1 120 ? -14.722 6.087 -10.977 1.00 81.62 120 PRO A CA 1
ATOM 966 C C . PRO A 1 120 ? -14.891 4.755 -10.231 1.00 81.62 120 PRO A C 1
ATOM 968 O O . PRO A 1 120 ? -15.831 4.631 -9.457 1.00 81.62 120 PRO A O 1
ATOM 971 N N . ALA A 1 121 ? -14.028 3.759 -10.445 1.00 89.69 121 ALA A N 1
ATOM 972 C CA . ALA A 1 121 ? -14.029 2.496 -9.712 1.00 89.69 121 ALA A CA 1
ATOM 973 C C . ALA A 1 121 ? -12.609 2.147 -9.255 1.00 89.69 121 ALA A C 1
ATOM 975 O O . ALA A 1 121 ? -11.654 2.313 -10.012 1.00 89.69 121 ALA A O 1
ATOM 976 N N . TYR A 1 122 ? -12.468 1.650 -8.026 1.00 92.75 122 TYR A N 1
ATOM 977 C CA . TYR A 1 122 ? -11.169 1.329 -7.425 1.00 92.75 122 TYR A CA 1
ATOM 978 C C . TYR A 1 122 ? -11.268 0.178 -6.428 1.00 92.75 122 TYR A C 1
ATOM 980 O O . TYR A 1 122 ? -12.349 -0.124 -5.929 1.00 92.75 122 TYR A O 1
ATOM 988 N N . HIS A 1 123 ? -10.145 -0.454 -6.098 1.00 94.25 123 HIS A N 1
ATOM 989 C CA . HIS A 1 123 ? -10.072 -1.436 -5.012 1.00 94.25 123 HIS A CA 1
ATOM 990 C C . HIS A 1 123 ? -9.671 -0.744 -3.722 1.00 94.25 123 HIS A C 1
ATOM 992 O O . HIS A 1 123 ? -8.808 0.135 -3.730 1.00 94.25 123 HIS A O 1
ATOM 998 N N . GLN A 1 124 ? -10.278 -1.141 -2.606 1.00 94.25 124 GLN A N 1
ATOM 999 C CA . GLN A 1 124 ? -9.932 -0.584 -1.304 1.00 94.25 124 GLN A CA 1
ATOM 1000 C C . GLN A 1 124 ? -10.085 -1.602 -0.191 1.00 94.25 124 GLN A C 1
ATOM 1002 O O . GLN A 1 124 ? -11.139 -2.210 -0.032 1.00 94.25 124 GLN A O 1
ATOM 1007 N N . SER A 1 125 ? -9.056 -1.658 0.644 1.00 95.94 125 SER A N 1
ATOM 1008 C CA . SER A 1 125 ? -9.127 -2.167 2.002 1.00 95.94 125 SER A CA 1
ATOM 1009 C C . SER A 1 125 ? -9.263 -0.999 2.960 1.00 95.94 125 SER A C 1
ATOM 1011 O O . SER A 1 125 ? -8.487 -0.054 2.867 1.00 95.94 125 SER A O 1
ATOM 1013 N N . ILE A 1 126 ? -10.218 -1.042 3.882 1.00 95.44 126 ILE A N 1
ATOM 1014 C CA . ILE A 1 126 ? -10.402 -0.010 4.904 1.00 95.44 126 ILE A CA 1
ATOM 1015 C C . ILE A 1 126 ? -10.675 -0.653 6.260 1.00 95.44 126 ILE A C 1
ATOM 1017 O O . ILE A 1 126 ? -11.476 -1.586 6.389 1.00 95.44 126 ILE A O 1
ATOM 1021 N N . LYS A 1 127 ? -10.018 -0.147 7.305 1.00 96.12 127 LYS A N 1
ATOM 1022 C CA . LYS A 1 127 ? -10.221 -0.642 8.668 1.00 96.12 127 LYS A CA 1
ATOM 1023 C C . LYS A 1 127 ? -9.985 0.448 9.704 1.00 96.12 127 LYS A C 1
ATOM 1025 O O . LYS A 1 127 ? -9.138 1.319 9.523 1.00 96.12 127 LYS A O 1
ATOM 1030 N N . GLU A 1 128 ? -10.763 0.397 10.785 1.00 97.38 128 GLU A N 1
ATOM 1031 C CA . GLU A 1 128 ? -10.542 1.244 11.961 1.00 97.38 128 GLU A CA 1
ATOM 1032 C C . GLU A 1 128 ? -9.157 0.950 12.543 1.00 97.38 128 GLU A C 1
ATOM 1034 O O . GLU A 1 128 ? -8.721 -0.201 12.594 1.00 97.38 128 GLU A O 1
ATOM 1039 N N . TYR A 1 129 ? -8.456 2.006 12.934 1.00 97.75 129 TYR A N 1
ATOM 1040 C CA . TYR A 1 129 ? -7.074 1.949 13.368 1.00 97.75 129 TYR A CA 1
ATOM 1041 C C . TYR A 1 129 ? -6.906 1.086 14.624 1.00 97.75 129 TYR A C 1
ATOM 1043 O O . TYR A 1 129 ? -7.588 1.252 15.633 1.00 97.75 129 TYR A O 1
ATOM 1051 N N . SER A 1 130 ? -5.900 0.223 14.572 1.00 97.69 130 SER A N 1
ATOM 1052 C CA . SER A 1 130 ? -5.200 -0.342 15.721 1.00 97.69 130 SER A CA 1
ATOM 1053 C C . SER A 1 130 ? -3.732 -0.515 15.327 1.00 97.69 130 SER A C 1
ATOM 1055 O O . SER A 1 130 ? -3.414 -0.485 14.137 1.00 97.69 130 SER A O 1
ATOM 1057 N N . SER A 1 131 ? -2.830 -0.733 16.286 1.00 96.44 131 SER A N 1
ATOM 1058 C CA . SER A 1 131 ? -1.413 -0.963 15.964 1.00 96.44 131 SER A CA 1
ATOM 1059 C C . SER A 1 131 ? -1.213 -2.153 15.017 1.00 96.44 131 SER A C 1
ATOM 1061 O O . SER A 1 131 ? -0.418 -2.057 14.090 1.00 96.44 131 SER A O 1
ATOM 1063 N N . GLN A 1 132 ? -1.998 -3.226 15.186 1.00 97.06 132 GLN A N 1
ATOM 1064 C CA . GLN A 1 132 ? -1.944 -4.401 14.310 1.00 97.06 132 GLN A CA 1
ATOM 1065 C C . GLN A 1 132 ? -2.464 -4.094 12.898 1.00 97.06 132 GLN A C 1
ATOM 1067 O O . GLN A 1 132 ? -1.871 -4.535 11.922 1.00 97.06 132 GLN A O 1
ATOM 1072 N N . VAL A 1 133 ? -3.531 -3.296 12.779 1.00 97.50 133 VAL A N 1
ATOM 1073 C CA . VAL A 1 133 ? -4.049 -2.845 11.473 1.00 97.50 133 VAL A CA 1
ATOM 1074 C C . VAL A 1 133 ? -3.006 -2.000 10.750 1.00 97.50 133 VAL A C 1
ATOM 1076 O O . VAL A 1 133 ? -2.828 -2.143 9.547 1.00 97.50 133 VAL A O 1
ATOM 1079 N N . GLU A 1 134 ? -2.316 -1.122 11.474 1.00 97.25 134 GLU A N 1
ATOM 1080 C CA . GLU A 1 134 ? -1.250 -0.300 10.911 1.00 97.25 134 GLU A CA 1
ATOM 1081 C C . GLU A 1 134 ? -0.055 -1.142 10.456 1.00 97.25 134 GLU A C 1
ATOM 1083 O O . GLU A 1 134 ? 0.425 -0.937 9.346 1.00 97.25 134 GLU A O 1
ATOM 1088 N N . ASP A 1 135 ? 0.406 -2.095 11.274 1.00 97.00 135 ASP A N 1
ATOM 1089 C CA . ASP A 1 135 ? 1.449 -3.053 10.874 1.00 97.00 135 ASP A CA 1
ATOM 1090 C C . ASP A 1 135 ? 1.058 -3.795 9.583 1.00 97.00 135 ASP A C 1
ATOM 1092 O O . ASP A 1 135 ? 1.787 -3.729 8.594 1.00 97.00 135 ASP A O 1
ATOM 1096 N N . ASP A 1 136 ? -0.124 -4.419 9.563 1.00 97.38 136 ASP A N 1
ATOM 1097 C CA . ASP A 1 136 ? -0.593 -5.221 8.428 1.00 97.38 136 ASP A CA 1
ATOM 1098 C C . ASP A 1 136 ? -0.799 -4.380 7.151 1.00 97.38 136 ASP A C 1
ATOM 1100 O O . ASP A 1 136 ? -0.494 -4.831 6.049 1.00 97.38 136 ASP A O 1
ATOM 1104 N N . MET A 1 137 ? -1.308 -3.147 7.269 1.00 97.81 137 MET A N 1
ATOM 1105 C CA . MET A 1 137 ? -1.519 -2.258 6.119 1.00 97.81 137 MET A CA 1
ATOM 1106 C C . MET A 1 137 ? -0.203 -1.767 5.511 1.00 97.81 137 MET A C 1
ATOM 1108 O O . MET A 1 137 ? -0.095 -1.712 4.286 1.00 97.81 137 MET A O 1
ATOM 1112 N N . PHE A 1 138 ? 0.800 -1.426 6.328 1.00 97.44 138 PHE A N 1
ATOM 1113 C CA . PHE A 1 138 ? 2.118 -1.047 5.807 1.00 97.44 138 PHE A CA 1
ATOM 1114 C C . PHE A 1 138 ? 2.872 -2.246 5.228 1.00 97.44 138 PHE A C 1
ATOM 1116 O O . PHE A 1 138 ? 3.575 -2.090 4.228 1.00 97.44 138 PHE A O 1
ATOM 1123 N N . GLU A 1 139 ? 2.708 -3.439 5.807 1.00 96.44 139 GLU A N 1
ATOM 1124 C CA . GLU A 1 139 ? 3.238 -4.681 5.240 1.00 96.44 139 GLU A CA 1
ATOM 1125 C C . GLU A 1 139 ? 2.607 -4.971 3.870 1.00 96.44 139 GLU A C 1
ATOM 1127 O O . GLU A 1 139 ? 3.337 -5.151 2.896 1.00 96.44 139 GLU A O 1
ATOM 1132 N N . LEU A 1 140 ? 1.276 -4.887 3.746 1.00 96.62 140 LEU A N 1
ATOM 1133 C CA . LEU A 1 140 ? 0.580 -5.004 2.457 1.00 96.62 140 LEU A CA 1
ATOM 1134 C C . LEU A 1 140 ? 1.018 -3.940 1.449 1.00 96.62 140 LEU A C 1
ATOM 1136 O O . LEU A 1 140 ? 1.271 -4.269 0.292 1.00 96.62 140 LEU A O 1
ATOM 1140 N N . PHE A 1 141 ? 1.109 -2.678 1.870 1.00 96.88 141 PHE A N 1
ATOM 1141 C CA . PHE A 1 141 ? 1.505 -1.564 1.009 1.00 96.88 141 PHE A CA 1
ATOM 1142 C C . PHE A 1 141 ? 2.909 -1.768 0.431 1.00 96.88 141 PHE A C 1
ATOM 1144 O O . PHE A 1 141 ? 3.095 -1.684 -0.785 1.00 96.88 141 PHE A O 1
ATOM 1151 N N . GLN A 1 142 ? 3.888 -2.094 1.280 1.00 94.62 142 GLN A N 1
ATOM 1152 C CA . GLN A 1 142 ? 5.257 -2.347 0.835 1.00 94.62 142 GLN A CA 1
ATOM 1153 C C . GLN A 1 142 ? 5.342 -3.589 -0.053 1.00 94.62 142 GLN A C 1
ATOM 1155 O O . GLN A 1 142 ? 6.011 -3.579 -1.088 1.00 94.62 142 GLN A O 1
ATOM 1160 N N . TYR A 1 143 ? 4.658 -4.663 0.339 1.00 95.12 143 TYR A N 1
ATOM 1161 C CA . TYR A 1 143 ? 4.667 -5.903 -0.420 1.00 95.12 143 TYR A CA 1
ATOM 1162 C C . TYR A 1 143 ? 4.035 -5.720 -1.801 1.00 95.12 143 TYR A C 1
ATOM 1164 O O . TYR A 1 143 ? 4.559 -6.240 -2.790 1.00 95.12 143 TYR A O 1
ATOM 1172 N N . ALA A 1 144 ? 2.972 -4.916 -1.894 1.00 95.25 144 ALA A N 1
ATOM 1173 C CA . ALA A 1 144 ? 2.391 -4.519 -3.165 1.00 95.25 144 ALA A CA 1
ATOM 1174 C C . ALA A 1 144 ? 3.378 -3.711 -4.009 1.00 95.25 144 ALA A C 1
ATOM 1176 O O . ALA A 1 144 ? 3.570 -4.054 -5.171 1.00 95.25 144 ALA A O 1
ATOM 1177 N N . ALA A 1 145 ? 4.088 -2.744 -3.424 1.00 92.94 145 ALA A N 1
ATOM 1178 C CA . ALA A 1 145 ? 5.100 -1.963 -4.138 1.00 92.94 145 ALA A C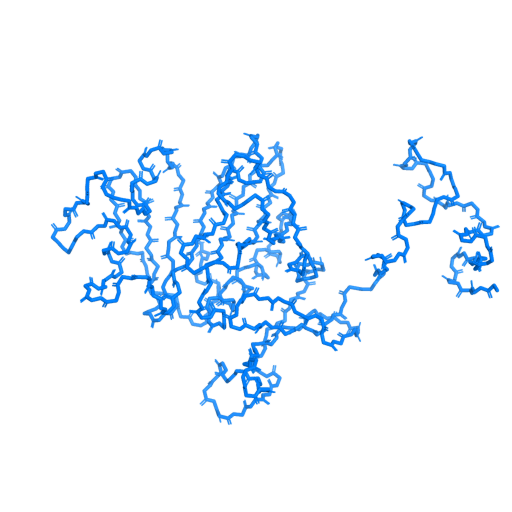A 1
ATOM 1179 C C . ALA A 1 145 ? 6.193 -2.830 -4.782 1.00 92.94 145 ALA A C 1
ATOM 1181 O O . ALA A 1 145 ? 6.657 -2.539 -5.884 1.00 92.94 145 ALA A O 1
ATOM 1182 N N . ASN A 1 146 ? 6.575 -3.925 -4.123 1.00 90.69 146 ASN A N 1
ATOM 1183 C CA . ASN A 1 146 ? 7.614 -4.832 -4.610 1.00 90.69 146 ASN A CA 1
ATOM 1184 C C . ASN A 1 146 ? 7.112 -5.823 -5.677 1.00 90.69 146 ASN A C 1
ATOM 1186 O O . ASN A 1 146 ? 7.891 -6.267 -6.525 1.00 90.69 146 ASN A O 1
ATOM 1190 N N . ASN A 1 147 ? 5.818 -6.163 -5.665 1.00 91.94 147 ASN A N 1
ATOM 1191 C CA . ASN A 1 147 ? 5.256 -7.239 -6.488 1.00 91.94 147 ASN A CA 1
ATOM 1192 C C . ASN A 1 147 ? 4.353 -6.743 -7.634 1.00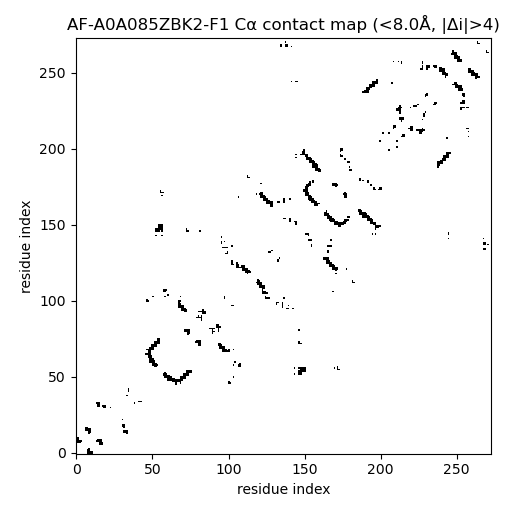 91.94 147 ASN A C 1
ATOM 1194 O O . ASN A 1 147 ? 4.399 -7.301 -8.732 1.00 91.94 147 ASN A O 1
ATOM 1198 N N . ALA A 1 148 ? 3.593 -5.666 -7.430 1.00 91.12 148 ALA A N 1
ATOM 1199 C CA . ALA A 1 148 ? 2.713 -5.039 -8.416 1.00 91.12 148 ALA A CA 1
ATOM 1200 C C . ALA A 1 148 ? 3.488 -4.019 -9.270 1.00 91.12 148 ALA A C 1
ATOM 1202 O O . ALA A 1 148 ? 3.278 -2.810 -9.207 1.00 91.12 148 ALA A O 1
ATOM 1203 N N . LYS A 1 149 ? 4.441 -4.517 -10.068 1.00 79.69 149 LYS A N 1
ATOM 1204 C CA . LYS A 1 149 ? 5.509 -3.714 -10.698 1.00 79.69 149 LYS A CA 1
ATOM 1205 C C . LYS A 1 149 ? 5.060 -2.560 -11.601 1.00 79.69 149 LYS A C 1
ATOM 1207 O O . LYS A 1 149 ? 5.904 -1.720 -11.900 1.00 79.69 149 LYS A O 1
ATOM 1212 N N . ASN A 1 150 ? 3.800 -2.533 -12.038 1.00 82.38 150 ASN A N 1
ATOM 1213 C CA . ASN A 1 150 ? 3.237 -1.528 -12.948 1.00 82.38 150 ASN A CA 1
ATOM 1214 C C . ASN A 1 150 ? 1.942 -0.901 -12.409 1.00 82.38 150 ASN A C 1
ATOM 1216 O O . ASN A 1 150 ? 1.078 -0.533 -13.199 1.00 82.38 150 ASN A O 1
ATOM 1220 N N . VAL A 1 151 ? 1.763 -0.840 -11.092 1.00 90.75 151 VAL A N 1
ATOM 1221 C CA . VAL A 1 151 ? 0.549 -0.293 -10.483 1.00 90.75 151 VAL A CA 1
ATOM 1222 C C . VAL A 1 151 ? 0.913 0.606 -9.322 1.00 90.75 151 VAL A C 1
ATOM 1224 O O . VAL A 1 151 ? 1.802 0.264 -8.561 1.00 90.75 151 VAL A O 1
ATOM 1227 N N . GLU A 1 152 ? 0.212 1.720 -9.163 1.00 93.00 152 GLU A N 1
ATOM 1228 C CA . GLU A 1 152 ? 0.290 2.556 -7.972 1.00 93.00 152 GLU A CA 1
ATOM 1229 C C . GLU A 1 152 ? -0.747 2.122 -6.936 1.00 93.00 152 GLU A C 1
ATOM 1231 O O . GLU A 1 152 ? -1.917 1.860 -7.245 1.00 93.00 152 GLU A O 1
ATOM 1236 N N . PHE A 1 153 ? -0.325 2.076 -5.676 1.00 96.38 153 PHE A N 1
ATOM 1237 C CA . PHE A 1 153 ? -1.242 2.027 -4.544 1.00 96.38 153 PHE A CA 1
ATOM 1238 C C . PHE A 1 153 ? -1.020 3.245 -3.665 1.00 96.38 153 PHE A C 1
ATOM 1240 O O . PHE A 1 153 ? 0.098 3.752 -3.557 1.00 96.38 153 PHE A O 1
ATOM 1247 N N . SER A 1 154 ? -2.081 3.643 -2.977 1.00 97.06 154 SER A N 1
ATOM 1248 C CA . SER A 1 154 ? -2.043 4.619 -1.900 1.00 97.06 154 SER A CA 1
ATOM 1249 C C . SER A 1 154 ? -2.436 3.972 -0.574 1.00 97.06 154 SER A C 1
ATOM 1251 O O . SER A 1 154 ? -3.285 3.084 -0.525 1.00 97.06 154 SER A O 1
ATOM 1253 N N . LEU A 1 155 ? -1.815 4.414 0.514 1.00 98.06 155 LEU A N 1
ATOM 1254 C CA . LEU A 1 155 ? -2.197 4.103 1.882 1.00 98.06 155 LEU A CA 1
ATOM 1255 C C . LEU A 1 155 ? -2.488 5.412 2.614 1.00 98.06 155 LEU A C 1
ATOM 1257 O O . LEU A 1 155 ? -1.624 6.275 2.751 1.00 98.06 155 LEU A O 1
ATOM 1261 N N . ILE A 1 156 ? -3.720 5.554 3.087 1.00 97.25 156 ILE A N 1
ATOM 1262 C CA . ILE A 1 156 ? -4.240 6.799 3.645 1.00 97.25 156 ILE A CA 1
ATOM 1263 C C . ILE A 1 156 ? -4.614 6.576 5.102 1.00 97.25 156 ILE A C 1
ATOM 1265 O O . ILE A 1 156 ? -5.460 5.740 5.414 1.00 97.25 156 ILE A O 1
ATOM 1269 N N . ASP A 1 157 ? -4.005 7.352 5.990 1.00 97.69 157 ASP A N 1
ATOM 1270 C CA . ASP A 1 157 ? -4.383 7.468 7.395 1.00 97.69 157 ASP A CA 1
ATOM 1271 C C . ASP A 1 157 ? -5.288 8.683 7.559 1.00 97.69 157 ASP A C 1
ATOM 1273 O O . ASP A 1 157 ? -4.924 9.797 7.176 1.00 97.69 157 ASP A O 1
ATOM 1277 N N . PHE A 1 158 ? -6.470 8.496 8.134 1.00 96.75 158 PHE A N 1
ATOM 1278 C CA . PHE A 1 158 ? -7.439 9.573 8.261 1.00 96.75 158 PHE A CA 1
ATOM 1279 C C . PHE A 1 158 ? -8.384 9.395 9.443 1.00 96.75 158 PHE A C 1
ATOM 1281 O O . PHE A 1 158 ? -8.564 8.304 9.977 1.00 96.75 158 PHE A O 1
ATOM 1288 N N . ASN A 1 159 ? -9.040 10.488 9.828 1.00 96.62 159 ASN A N 1
ATOM 1289 C CA . ASN A 1 159 ? -10.137 10.461 10.784 1.00 96.62 159 ASN A CA 1
ATOM 1290 C C . ASN A 1 159 ? -11.478 10.648 10.075 1.00 96.62 159 ASN A C 1
ATOM 1292 O O . ASN A 1 159 ? -11.614 11.509 9.202 1.00 96.62 159 ASN A O 1
ATOM 1296 N N . LEU A 1 160 ? -12.473 9.883 10.519 1.00 91.94 160 LEU A N 1
ATOM 1297 C CA . LEU A 1 160 ? -13.883 10.081 10.207 1.00 91.94 160 LEU A CA 1
ATOM 1298 C C . LEU A 1 160 ? -14.632 10.274 11.530 1.00 91.94 160 LEU A C 1
ATOM 1300 O O . LEU A 1 160 ? -14.771 9.352 12.341 1.00 91.94 160 LEU A O 1
ATOM 1304 N N . GLY A 1 161 ? -15.053 11.511 11.792 1.00 91.75 161 GLY A N 1
ATOM 1305 C CA . GLY A 1 161 ? -15.548 11.902 13.110 1.00 91.75 161 GLY A CA 1
ATOM 1306 C C . GLY A 1 161 ? -14.481 11.704 14.194 1.00 91.75 161 GLY A C 1
ATOM 1307 O O . GLY A 1 161 ? -13.393 12.268 14.117 1.00 91.75 161 GLY A O 1
ATOM 1308 N N . LYS A 1 162 ? -14.796 10.906 15.223 1.00 94.06 162 LYS A N 1
ATOM 1309 C CA . LYS A 1 162 ? -13.896 10.629 16.363 1.00 94.06 162 LYS A CA 1
ATOM 1310 C C . LYS A 1 162 ? -13.004 9.397 16.172 1.00 94.06 162 LYS A C 1
ATOM 1312 O O . LYS A 1 162 ? -12.219 9.082 17.061 1.00 94.06 162 LYS A O 1
ATOM 1317 N N . LYS A 1 163 ? -13.157 8.678 15.061 1.00 96.00 163 LYS A N 1
ATOM 1318 C CA . LYS A 1 163 ? -12.462 7.416 14.799 1.00 96.00 163 LYS A CA 1
ATOM 1319 C C . LYS A 1 163 ? -11.371 7.613 13.753 1.00 96.00 163 LYS A C 1
ATOM 1321 O O . LYS A 1 163 ? -11.569 8.367 12.801 1.00 96.00 163 LYS A O 1
ATOM 1326 N N . ARG A 1 164 ? -10.245 6.922 13.931 1.00 97.62 164 ARG A N 1
ATOM 1327 C CA . ARG A 1 164 ? -9.111 6.887 12.995 1.00 97.62 164 ARG A CA 1
ATOM 1328 C C . ARG A 1 164 ? -9.180 5.610 12.167 1.00 97.62 164 ARG A C 1
ATOM 1330 O O . ARG A 1 164 ? -9.547 4.563 12.694 1.00 97.62 164 ARG A O 1
ATOM 1337 N N . TYR A 1 165 ? -8.821 5.690 10.897 1.00 97.62 165 TYR A N 1
ATOM 1338 C CA . TYR A 1 165 ? -8.879 4.603 9.930 1.00 97.62 165 TYR A CA 1
ATOM 1339 C C . TYR A 1 165 ? -7.629 4.605 9.059 1.00 97.62 165 TYR A C 1
ATOM 1341 O O . TYR A 1 165 ? -6.994 5.641 8.865 1.00 97.62 165 TYR A O 1
ATOM 1349 N N . LEU A 1 166 ? -7.322 3.436 8.507 1.00 98.25 166 LEU A N 1
ATOM 1350 C CA . LEU A 1 166 ? -6.358 3.266 7.428 1.00 98.25 166 LEU A CA 1
ATOM 1351 C C . LEU A 1 166 ? -7.079 2.703 6.206 1.00 98.25 166 LEU A C 1
ATOM 1353 O O . LEU A 1 166 ? -7.921 1.809 6.349 1.00 98.25 166 LEU A O 1
ATOM 1357 N N . ALA A 1 167 ? -6.744 3.215 5.023 1.00 97.56 167 ALA A N 1
ATOM 1358 C CA . ALA A 1 167 ? -7.242 2.711 3.752 1.00 97.56 167 ALA A CA 1
ATOM 1359 C C . ALA A 1 167 ? -6.104 2.465 2.758 1.00 97.56 167 ALA A C 1
ATOM 1361 O O . ALA A 1 167 ? -5.403 3.403 2.399 1.00 97.56 167 ALA A O 1
ATOM 1362 N N . LEU A 1 168 ? -5.954 1.223 2.297 1.00 98.00 168 LEU A N 1
ATOM 1363 C CA . LEU A 1 168 ? -5.069 0.843 1.193 1.00 98.00 168 LEU A CA 1
ATOM 1364 C C . LEU A 1 168 ? -5.895 0.764 -0.091 1.00 98.00 168 LEU A C 1
ATOM 1366 O O . LEU A 1 168 ? -6.925 0.088 -0.099 1.00 98.00 168 LEU A O 1
ATOM 1370 N N . GLN A 1 169 ? -5.478 1.448 -1.154 1.00 96.31 169 GLN A N 1
ATOM 1371 C CA . GLN A 1 169 ? -6.293 1.639 -2.352 1.00 96.31 169 GLN A CA 1
ATOM 1372 C C . GLN A 1 169 ? -5.475 1.541 -3.636 1.00 96.31 169 GLN A C 1
ATOM 1374 O O . GLN A 1 169 ? -4.290 1.863 -3.654 1.00 96.31 169 GLN A O 1
ATOM 1379 N N . THR A 1 170 ? -6.122 1.145 -4.730 1.00 95.94 170 THR A N 1
ATOM 1380 C CA . THR A 1 170 ? -5.524 1.185 -6.069 1.00 95.94 170 THR A CA 1
ATOM 1381 C C . THR A 1 170 ? -6.591 1.293 -7.156 1.00 95.94 170 THR A C 1
ATOM 1383 O O . THR A 1 170 ? -7.693 0.760 -7.013 1.00 95.94 170 THR A O 1
ATOM 1386 N N . TYR A 1 171 ? -6.252 1.961 -8.259 1.00 94.00 171 TYR A N 1
ATOM 1387 C CA . TYR A 1 171 ? -7.009 1.888 -9.513 1.00 94.00 171 TYR A CA 1
ATOM 1388 C C . TYR A 1 171 ? -6.570 0.705 -10.393 1.00 94.00 171 TYR A C 1
ATOM 1390 O O . TYR A 1 171 ? -7.151 0.487 -11.452 1.00 94.00 171 TYR A O 1
ATOM 1398 N N . ASN A 1 172 ? -5.545 -0.050 -9.974 1.00 92.81 172 ASN A N 1
ATOM 1399 C CA . ASN A 1 172 ? -4.790 -0.979 -10.818 1.00 92.81 172 ASN A CA 1
ATOM 1400 C C . ASN A 1 172 ? -4.157 -0.288 -12.039 1.00 92.81 172 ASN A C 1
ATOM 1402 O O . ASN A 1 172 ? -4.001 -0.902 -13.093 1.00 92.81 172 ASN A O 1
ATOM 1406 N N . ASP A 1 173 ? -3.785 0.985 -11.879 1.00 90.12 173 ASP A N 1
ATOM 1407 C CA . ASP A 1 173 ? -3.192 1.824 -12.917 1.00 90.12 173 ASP A CA 1
ATOM 1408 C C . ASP A 1 173 ? -1.735 2.179 -12.594 1.00 90.12 173 ASP A C 1
ATOM 1410 O O . ASP A 1 173 ? -1.346 2.300 -11.435 1.00 90.12 173 ASP A O 1
ATOM 1414 N N . SER A 1 174 ? -0.926 2.341 -13.638 1.00 85.81 174 SER A N 1
ATOM 1415 C CA . SER A 1 174 ? 0.520 2.573 -13.544 1.00 85.81 174 SER A CA 1
ATOM 1416 C C . SER A 1 174 ? 0.948 4.007 -13.230 1.00 85.81 174 SER A C 1
ATOM 1418 O O . SER A 1 174 ? 2.136 4.233 -13.017 1.00 85.81 174 SER A O 1
ATOM 1420 N N . GLY A 1 175 ? 0.037 4.978 -13.278 1.00 83.94 175 GLY A N 1
ATOM 1421 C CA . GLY A 1 175 ? 0.381 6.387 -13.083 1.00 83.94 175 GLY A CA 1
ATOM 1422 C C . GLY A 1 175 ? -0.546 7.149 -12.151 1.00 83.94 175 GLY A C 1
ATOM 1423 O O . GLY A 1 175 ? -0.400 8.370 -12.070 1.00 83.94 175 GLY A O 1
ATOM 1424 N N . PHE A 1 176 ? -1.518 6.468 -11.535 1.00 87.19 176 PHE A N 1
ATOM 1425 C CA . PHE A 1 176 ? -2.439 7.067 -10.580 1.00 87.19 176 PHE A CA 1
ATOM 1426 C C . PHE A 1 176 ? -2.877 6.064 -9.508 1.00 87.19 176 PHE A C 1
ATOM 1428 O O . PHE A 1 176 ? -3.312 4.951 -9.817 1.00 87.19 176 PHE A O 1
ATOM 1435 N N . ALA A 1 177 ? -2.906 6.516 -8.254 1.00 91.94 177 ALA A N 1
ATOM 1436 C CA . ALA A 1 177 ? -3.615 5.864 -7.157 1.00 91.94 177 ALA A CA 1
ATOM 1437 C C . ALA A 1 177 ? -4.777 6.733 -6.628 1.00 91.94 177 ALA A C 1
ATOM 1439 O O . ALA A 1 177 ? -4.758 7.959 -6.776 1.00 91.94 177 ALA A O 1
ATOM 1440 N N . PRO A 1 178 ? -5.802 6.129 -5.994 1.00 92.38 178 PRO A N 1
ATOM 1441 C CA . PRO A 1 178 ? -6.878 6.872 -5.344 1.00 92.38 178 PRO A CA 1
ATOM 1442 C C . PRO A 1 178 ? -6.342 7.770 -4.223 1.00 92.38 178 PRO A C 1
ATOM 1444 O O . PRO A 1 178 ? -5.702 7.279 -3.300 1.00 92.38 178 PRO A O 1
ATOM 1447 N N . GLY A 1 179 ? -6.637 9.068 -4.257 1.00 89.88 179 GLY A N 1
ATOM 1448 C CA . GLY A 1 179 ? -6.326 9.971 -3.144 1.00 89.88 179 GLY A CA 1
ATOM 1449 C C . GLY A 1 179 ? -7.412 9.986 -2.065 1.00 89.88 179 GLY A C 1
ATOM 1450 O O . GLY A 1 179 ? -8.510 9.450 -2.248 1.00 89.88 179 GLY A O 1
ATOM 1451 N N . SER A 1 180 ? -7.163 10.699 -0.963 1.00 87.44 180 SER A N 1
ATOM 1452 C CA . SER A 1 180 ? -8.096 10.797 0.181 1.00 87.44 180 SER A CA 1
ATOM 1453 C C . SER A 1 180 ? -9.498 11.305 -0.190 1.00 87.44 180 SER A C 1
ATOM 1455 O O . SER A 1 180 ? -10.491 10.941 0.445 1.00 87.44 180 SER A O 1
ATOM 1457 N N . GLY A 1 181 ? -9.618 12.063 -1.285 1.00 84.19 181 GLY A N 1
ATOM 1458 C CA . GLY A 1 181 ? -10.904 12.479 -1.843 1.00 84.19 181 GLY A CA 1
ATOM 1459 C C . GLY A 1 181 ? -11.832 11.318 -2.231 1.00 84.19 181 GLY A C 1
ATOM 1460 O O . GLY A 1 181 ? -13.050 11.460 -2.100 1.00 84.19 181 GLY A O 1
ATOM 1461 N N . GLN A 1 182 ? -11.295 10.167 -2.649 1.00 86.19 182 GLN A N 1
ATOM 1462 C CA . GLN A 1 182 ? -12.096 8.995 -3.033 1.00 86.19 182 GLN A CA 1
ATOM 1463 C C . GLN A 1 182 ? -12.804 8.327 -1.850 1.00 86.19 182 GLN A C 1
ATOM 1465 O O . GLN A 1 182 ? -13.800 7.635 -2.047 1.00 86.19 182 GLN A O 1
ATOM 1470 N N . ILE A 1 183 ? -12.326 8.553 -0.623 1.00 85.00 183 ILE A N 1
ATOM 1471 C CA . ILE A 1 183 ? -12.899 7.960 0.590 1.00 85.00 183 ILE A CA 1
ATOM 1472 C C . ILE A 1 183 ? -14.204 8.666 0.984 1.00 85.00 183 ILE A C 1
ATOM 1474 O O . ILE A 1 183 ? -15.178 8.017 1.360 1.00 85.00 183 ILE A O 1
ATOM 1478 N N . GLY A 1 184 ? -14.242 9.999 0.911 1.00 78.75 184 GLY A N 1
ATOM 1479 C CA . GLY A 1 184 ? -15.412 10.784 1.307 1.00 78.75 184 GLY A CA 1
ATOM 1480 C C . GLY A 1 184 ? -15.118 12.275 1.459 1.00 78.75 184 GLY A C 1
ATOM 1481 O O . GLY A 1 184 ? -13.975 12.711 1.342 1.00 78.75 184 GLY A O 1
ATOM 1482 N N . LYS A 1 185 ? -16.162 13.081 1.690 1.00 73.50 185 LYS A N 1
ATOM 1483 C CA . LYS A 1 185 ? -16.033 14.543 1.866 1.00 73.50 185 LYS A CA 1
ATOM 1484 C C . LYS A 1 185 ? -15.674 14.959 3.297 1.00 73.50 185 LYS A C 1
ATOM 1486 O O . LYS A 1 185 ? -14.980 15.952 3.465 1.00 73.50 185 LYS A O 1
ATOM 1491 N N . ASP A 1 186 ? -16.079 14.179 4.298 1.00 81.50 186 ASP A N 1
ATOM 1492 C CA . ASP A 1 186 ? -15.886 14.501 5.724 1.00 81.50 186 ASP A CA 1
ATOM 1493 C C . ASP A 1 186 ? -14.609 13.883 6.321 1.00 81.50 186 ASP A C 1
ATOM 1495 O O . ASP A 1 186 ? -14.478 13.695 7.532 1.00 81.50 186 ASP A O 1
ATOM 1499 N N . VAL A 1 187 ? -13.666 13.524 5.452 1.00 88.19 187 VAL A N 1
ATOM 1500 C CA . VAL A 1 187 ? -12.417 12.860 5.815 1.00 88.19 187 VAL A CA 1
ATOM 1501 C C . VAL A 1 187 ? -11.373 13.901 6.202 1.00 88.19 187 VAL A C 1
ATOM 1503 O O . VAL A 1 187 ? -11.083 14.822 5.441 1.00 88.19 187 VAL A O 1
ATOM 1506 N N . LYS A 1 188 ? -10.761 13.730 7.378 1.00 94.38 188 LYS A N 1
ATOM 1507 C CA . LYS A 1 188 ? -9.574 14.493 7.781 1.00 94.38 188 LYS A CA 1
ATOM 1508 C C . LYS A 1 188 ? -8.332 13.623 7.626 1.00 94.38 188 LYS A C 1
ATOM 1510 O O . LYS A 1 188 ? -8.069 12.787 8.488 1.00 94.38 188 LYS A O 1
ATOM 1515 N N . THR A 1 189 ? -7.566 13.842 6.564 1.00 95.25 189 THR A N 1
ATOM 1516 C CA . THR A 1 189 ? -6.312 13.121 6.306 1.00 95.25 189 THR A CA 1
ATOM 1517 C C . THR A 1 189 ? -5.261 13.452 7.366 1.00 95.25 189 THR A C 1
ATOM 1519 O O . THR A 1 189 ? -4.964 14.620 7.627 1.00 95.25 189 THR A O 1
ATOM 1522 N N . ASN A 1 190 ? -4.719 12.411 7.993 1.00 96.38 190 ASN A N 1
ATOM 1523 C CA . ASN A 1 190 ? -3.618 12.481 8.948 1.00 96.38 190 ASN A CA 1
ATOM 1524 C C . ASN A 1 190 ? -2.269 12.315 8.242 1.00 96.38 190 ASN A C 1
ATOM 1526 O O . ASN A 1 190 ? -1.329 13.017 8.605 1.00 96.38 190 ASN A O 1
ATOM 1530 N N . ALA A 1 191 ? -2.188 11.402 7.267 1.00 96.38 191 ALA A N 1
ATOM 1531 C CA . ALA A 1 191 ? -1.047 11.180 6.384 1.00 96.38 191 ALA A CA 1
ATOM 1532 C C . ALA A 1 191 ? -1.497 10.434 5.117 1.00 96.38 191 ALA A C 1
ATOM 1534 O O . ALA A 1 191 ? -2.446 9.650 5.155 1.00 96.38 191 ALA A O 1
ATOM 1535 N N . GLU A 1 192 ? -0.796 10.659 4.013 1.00 96.00 192 GLU A N 1
ATOM 1536 C CA . GLU A 1 192 ? -0.999 9.956 2.749 1.00 96.00 192 GLU A CA 1
ATOM 1537 C C . GLU A 1 192 ? 0.343 9.391 2.286 1.00 96.00 192 GLU A C 1
ATOM 1539 O O . GLU A 1 192 ? 1.384 10.035 2.430 1.00 96.00 192 GLU A O 1
ATOM 1544 N N . TYR A 1 193 ? 0.319 8.162 1.793 1.00 96.94 193 TYR A N 1
ATOM 1545 C CA . TYR A 1 193 ? 1.459 7.475 1.214 1.00 96.94 193 TYR A CA 1
ATOM 1546 C C . TYR A 1 193 ? 1.028 6.951 -0.146 1.00 96.94 193 TYR A C 1
ATOM 1548 O O . TYR A 1 193 ? -0.054 6.384 -0.256 1.00 96.94 193 TYR A O 1
ATOM 1556 N N . HIS A 1 194 ? 1.877 7.040 -1.155 1.00 95.62 194 HIS A N 1
ATOM 1557 C CA . HIS A 1 194 ? 1.751 6.239 -2.369 1.00 95.62 194 HIS A CA 1
ATOM 1558 C C . HIS A 1 194 ? 3.129 5.835 -2.868 1.00 95.62 194 HIS A C 1
ATOM 1560 O O . HIS A 1 194 ? 4.150 6.235 -2.303 1.00 95.62 194 HIS A O 1
ATOM 1566 N N . TYR A 1 195 ? 3.180 4.979 -3.879 1.00 93.38 195 TYR A N 1
ATOM 1567 C CA . TYR A 1 195 ? 4.443 4.617 -4.505 1.00 93.38 195 TYR A CA 1
ATOM 1568 C C . TYR A 1 195 ? 4.367 4.723 -6.017 1.00 93.38 195 TYR A C 1
ATOM 1570 O O . TYR A 1 195 ? 3.331 4.430 -6.602 1.00 93.38 195 TYR A O 1
ATOM 1578 N N . HIS A 1 196 ? 5.483 5.104 -6.636 1.00 90.12 196 HIS A N 1
ATOM 1579 C CA . HIS A 1 196 ? 5.640 5.083 -8.089 1.00 90.12 196 HIS A CA 1
ATOM 1580 C C . HIS A 1 196 ? 6.224 3.727 -8.518 1.00 90.12 196 HIS A C 1
ATOM 1582 O O . HIS A 1 196 ? 7.203 3.274 -7.917 1.00 90.12 196 HIS A O 1
ATOM 1588 N N . PRO A 1 197 ? 5.666 3.051 -9.536 1.00 79.81 197 PRO A N 1
ATOM 1589 C CA . PRO A 1 197 ? 6.099 1.719 -9.938 1.00 79.81 197 PRO A CA 1
ATOM 1590 C C . PRO A 1 197 ? 7.475 1.731 -10.620 1.00 79.81 197 PRO A C 1
ATOM 1592 O O . PRO A 1 197 ? 8.031 2.769 -10.976 1.00 79.81 197 PRO A O 1
ATOM 1595 N N . PHE A 1 198 ? 8.031 0.538 -10.850 1.00 66.56 198 PHE A N 1
ATOM 1596 C CA . PHE A 1 198 ? 9.356 0.358 -11.462 1.00 66.56 198 PHE A CA 1
ATOM 1597 C C . PHE A 1 198 ? 9.448 0.879 -12.901 1.00 66.56 198 PHE A C 1
ATOM 1599 O O . PHE A 1 198 ? 10.550 1.189 -13.363 1.00 66.56 198 PHE A O 1
ATOM 1606 N N . LYS A 1 199 ? 8.311 0.930 -13.603 1.00 63.03 199 LYS A N 1
ATOM 1607 C CA . LYS A 1 199 ? 8.183 1.435 -14.967 1.00 63.03 199 LYS A CA 1
ATOM 1608 C C . LYS A 1 199 ? 7.220 2.614 -14.958 1.00 63.03 199 LYS A C 1
ATOM 1610 O O . LYS A 1 199 ? 6.037 2.436 -14.686 1.00 63.03 199 LYS A O 1
ATOM 1615 N N . THR A 1 200 ? 7.724 3.805 -15.255 1.00 58.91 200 THR A N 1
ATOM 1616 C CA . THR A 1 200 ? 6.889 5.004 -15.367 1.00 58.91 200 THR A CA 1
ATOM 1617 C C . THR A 1 200 ? 6.629 5.320 -16.834 1.00 58.91 200 THR A C 1
ATOM 1619 O O . THR A 1 200 ? 7.360 4.890 -17.723 1.00 58.91 200 THR A O 1
ATOM 1622 N N . LYS A 1 201 ? 5.585 6.101 -17.111 1.00 55.81 201 LYS A N 1
ATOM 1623 C CA . LYS A 1 201 ? 5.242 6.566 -18.467 1.00 55.81 201 LYS A CA 1
ATOM 1624 C C . LYS A 1 201 ? 6.260 7.540 -19.098 1.00 55.81 201 LYS A C 1
ATOM 1626 O O . LYS A 1 201 ? 6.022 8.000 -20.208 1.00 55.81 201 LYS A O 1
ATOM 1631 N N . TYR A 1 202 ? 7.351 7.889 -18.409 1.00 55.88 202 TYR A N 1
ATOM 1632 C CA . TYR A 1 202 ? 8.273 8.971 -18.788 1.00 55.88 202 TYR A CA 1
ATOM 1633 C C . TYR A 1 202 ? 9.731 8.490 -18.919 1.00 55.88 202 TYR A C 1
ATOM 1635 O O . TYR A 1 202 ? 10.622 9.053 -18.291 1.00 55.88 202 TYR A O 1
ATOM 1643 N N . GLU A 1 203 ? 9.979 7.430 -19.695 1.00 57.06 203 GLU A N 1
ATOM 1644 C CA . GLU A 1 203 ? 11.256 6.687 -19.678 1.00 57.06 203 GLU A CA 1
ATOM 1645 C C . GLU A 1 203 ? 12.497 7.458 -20.168 1.00 57.06 203 GLU A C 1
ATOM 1647 O O . GLU A 1 203 ? 13.586 7.166 -19.681 1.00 57.06 203 GLU A O 1
ATOM 1652 N N . GLU A 1 204 ? 12.380 8.427 -21.083 1.00 61.44 204 GLU A N 1
ATOM 1653 C CA . GLU A 1 204 ? 13.568 9.038 -21.717 1.00 61.44 204 GLU A CA 1
ATOM 1654 C C . GLU A 1 204 ? 14.348 10.007 -20.800 1.00 61.44 204 GLU A C 1
ATOM 1656 O O . GLU A 1 204 ? 15.568 10.062 -20.905 1.00 61.44 204 GLU A O 1
ATOM 1661 N N . ASP A 1 205 ? 13.688 10.668 -19.836 1.00 65.12 205 ASP A N 1
ATOM 1662 C CA . ASP A 1 205 ? 14.294 11.640 -18.893 1.00 65.12 205 ASP A CA 1
ATOM 1663 C C . ASP A 1 205 ? 13.910 11.357 -17.420 1.00 65.12 205 ASP A C 1
ATOM 1665 O O . ASP A 1 205 ? 13.770 12.263 -16.581 1.00 65.12 205 ASP A O 1
ATOM 1669 N N . TYR A 1 206 ? 13.658 10.086 -17.097 1.00 76.44 206 TYR A N 1
ATOM 1670 C CA . TYR A 1 206 ? 13.135 9.697 -15.791 1.00 76.44 206 TYR A CA 1
ATOM 1671 C C . TYR A 1 206 ? 14.137 9.951 -14.657 1.00 76.44 206 TYR A C 1
ATOM 1673 O O . TYR A 1 206 ? 15.178 9.301 -14.555 1.00 76.44 206 TYR A O 1
ATOM 1681 N N . THR A 1 207 ? 13.744 10.809 -13.718 1.00 84.31 207 THR A N 1
ATOM 1682 C CA . THR A 1 207 ? 14.301 10.849 -12.363 1.00 84.31 207 THR A CA 1
ATOM 1683 C C . THR A 1 207 ? 13.155 10.812 -11.360 1.00 84.31 207 THR A C 1
ATOM 1685 O O . THR A 1 207 ? 12.029 11.210 -11.671 1.00 84.31 207 THR A O 1
ATOM 1688 N N . GLU A 1 208 ? 13.426 10.353 -10.138 1.00 88.06 208 GLU A N 1
ATOM 1689 C CA . GLU A 1 208 ? 12.415 10.340 -9.072 1.00 88.06 208 GLU A CA 1
ATOM 1690 C C . GLU A 1 208 ? 11.879 11.753 -8.830 1.00 88.06 208 GLU A C 1
ATOM 1692 O O . GLU A 1 208 ? 10.669 11.957 -8.823 1.00 88.06 208 GLU A O 1
ATOM 1697 N N . LEU A 1 209 ? 12.764 12.753 -8.774 1.00 87.44 209 LEU A N 1
ATOM 1698 C CA . LEU A 1 209 ? 12.382 14.159 -8.642 1.00 87.44 209 LEU A CA 1
ATOM 1699 C C . LEU A 1 209 ? 11.502 14.631 -9.807 1.00 87.44 209 LEU A C 1
ATOM 1701 O O . LEU A 1 209 ? 10.446 15.212 -9.551 1.00 87.44 209 LEU A O 1
ATOM 1705 N N . ASN A 1 210 ? 11.874 14.327 -11.058 1.00 83.38 210 ASN A N 1
ATOM 1706 C CA . ASN A 1 210 ? 11.082 14.705 -12.234 1.00 83.38 210 ASN A CA 1
ATOM 1707 C C . ASN A 1 210 ? 9.683 14.081 -12.186 1.00 83.38 210 ASN A C 1
ATOM 1709 O O . ASN A 1 210 ? 8.704 14.758 -12.498 1.00 83.38 210 ASN A O 1
ATOM 1713 N N . SER A 1 211 ? 9.571 12.827 -11.733 1.00 84.94 211 SER A N 1
ATOM 1714 C CA . SER A 1 211 ? 8.278 12.148 -11.579 1.00 84.94 211 SER A CA 1
ATOM 1715 C C . SER A 1 211 ? 7.372 12.802 -10.531 1.00 84.94 211 SER A C 1
ATOM 1717 O O . SER A 1 211 ? 6.160 12.831 -10.713 1.00 84.94 211 SER A O 1
ATOM 1719 N N . LEU A 1 212 ? 7.961 13.414 -9.498 1.00 88.31 212 LEU A N 1
ATOM 1720 C CA . LEU A 1 212 ? 7.257 14.146 -8.438 1.00 88.31 212 LEU A CA 1
ATOM 1721 C C . LEU A 1 212 ? 6.902 15.592 -8.835 1.00 88.31 212 LEU A C 1
ATOM 1723 O O . LEU A 1 212 ? 6.280 16.323 -8.059 1.00 88.31 212 LEU A O 1
ATOM 1727 N N . GLY A 1 213 ? 7.313 16.040 -10.027 1.00 85.12 213 GLY A N 1
ATOM 1728 C CA . GLY A 1 213 ? 7.139 17.419 -10.492 1.00 85.12 213 GLY A CA 1
ATOM 1729 C C . GLY A 1 213 ? 8.236 18.392 -10.033 1.00 85.12 213 GLY A C 1
ATOM 1730 O O . GLY A 1 213 ? 8.043 19.611 -10.103 1.00 85.12 213 GLY A O 1
ATOM 1731 N N . ALA A 1 214 ? 9.395 17.884 -9.602 1.00 82.44 214 ALA A N 1
ATOM 1732 C CA . ALA A 1 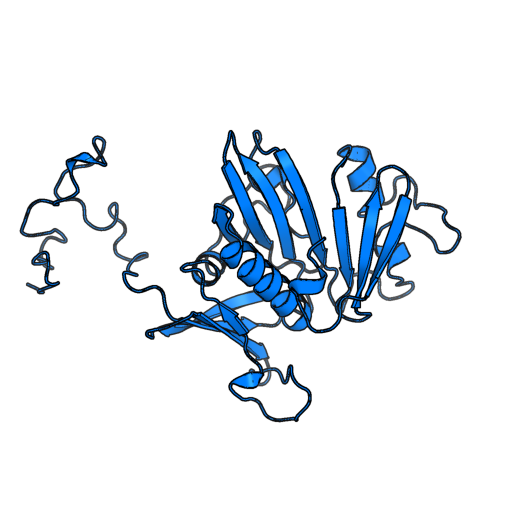214 ? 10.580 18.654 -9.213 1.00 82.44 214 ALA A CA 1
ATOM 1733 C C . ALA A 1 214 ? 11.743 18.453 -10.203 1.00 82.44 214 ALA A C 1
ATOM 1735 O O . ALA A 1 214 ? 11.843 17.421 -10.845 1.00 82.44 214 ALA A O 1
ATOM 1736 N N . ARG A 1 215 ? 12.650 19.422 -10.324 1.00 75.56 215 ARG A N 1
ATOM 1737 C CA . ARG A 1 215 ? 13.904 19.313 -11.087 1.00 75.56 215 ARG A CA 1
ATOM 1738 C C . ARG A 1 215 ? 15.086 19.168 -10.134 1.00 75.56 215 ARG A C 1
ATOM 1740 O O . ARG A 1 215 ? 15.029 19.618 -8.990 1.00 75.56 215 ARG A O 1
ATOM 1747 N N . GLU A 1 216 ? 16.193 18.619 -10.628 1.00 67.31 216 GLU A N 1
ATOM 1748 C CA . GLU A 1 216 ? 17.414 18.385 -9.837 1.00 67.31 216 GLU A CA 1
ATOM 1749 C C . GLU A 1 216 ? 18.019 19.658 -9.220 1.00 67.31 216 GLU A C 1
ATOM 1751 O O . GLU A 1 216 ? 18.633 19.604 -8.160 1.00 67.31 216 GLU A O 1
ATOM 1756 N N . ASN A 1 217 ? 17.800 20.825 -9.832 1.00 67.25 217 ASN A N 1
ATOM 1757 C CA . ASN A 1 217 ? 18.261 22.117 -9.314 1.00 67.25 217 ASN A CA 1
ATOM 1758 C C . ASN A 1 217 ? 17.306 22.756 -8.283 1.00 67.25 217 ASN A C 1
ATOM 1760 O O . ASN A 1 217 ? 17.444 23.939 -7.973 1.00 67.25 217 ASN A O 1
ATOM 1764 N N . GLY A 1 218 ? 16.303 22.017 -7.798 1.00 64.94 218 GLY A N 1
ATOM 1765 C CA . GLY A 1 218 ? 15.293 22.521 -6.864 1.00 64.94 218 GLY A CA 1
ATOM 1766 C C . GLY A 1 218 ? 14.228 23.420 -7.501 1.00 64.94 218 GLY A C 1
ATOM 1767 O O . GLY A 1 218 ? 13.384 23.955 -6.782 1.00 64.94 218 GLY A O 1
ATOM 1768 N N . ALA A 1 219 ? 14.235 23.593 -8.829 1.00 65.69 219 ALA A N 1
ATOM 1769 C CA . ALA A 1 219 ? 13.141 24.241 -9.546 1.00 65.69 219 ALA A CA 1
ATOM 1770 C C . ALA A 1 219 ? 11.975 23.262 -9.734 1.00 65.69 219 ALA A C 1
ATOM 1772 O O . ALA A 1 219 ? 12.180 22.071 -9.930 1.00 65.69 219 ALA A O 1
ATOM 1773 N N . TYR A 1 220 ? 10.742 23.754 -9.732 1.00 75.31 220 TYR A N 1
ATOM 1774 C CA . TYR A 1 220 ? 9.556 22.920 -9.937 1.00 75.31 220 TYR A CA 1
ATOM 1775 C C . TYR A 1 220 ? 8.978 23.150 -11.326 1.00 75.31 220 TYR A C 1
ATOM 1777 O O . TYR A 1 220 ? 9.136 24.229 -11.900 1.00 75.31 220 TYR A O 1
ATOM 1785 N N . TYR A 1 221 ? 8.288 22.151 -11.876 1.00 64.69 221 TYR A N 1
ATOM 1786 C CA . TYR A 1 221 ? 7.737 22.202 -13.236 1.00 64.69 221 TYR A CA 1
ATOM 1787 C C . TYR A 1 221 ? 6.586 23.219 -13.441 1.00 64.69 221 TYR A C 1
ATOM 1789 O O . TYR A 1 221 ? 5.937 23.218 -14.490 1.00 64.69 221 TYR A O 1
ATOM 1797 N N . GLY A 1 222 ? 6.359 24.144 -12.502 1.00 62.28 222 GLY A N 1
ATOM 1798 C CA . GLY A 1 222 ? 5.281 25.128 -12.571 1.00 62.28 222 GLY A CA 1
ATOM 1799 C C . GLY A 1 222 ? 3.924 24.430 -12.680 1.00 62.28 222 GLY A C 1
ATOM 1800 O O . GLY A 1 222 ? 3.598 23.569 -11.869 1.00 62.28 222 GLY A O 1
ATOM 1801 N N . GLU A 1 223 ? 3.139 24.769 -13.705 1.00 53.62 223 GLU A N 1
ATOM 1802 C CA . GLU A 1 223 ? 1.828 24.158 -13.963 1.00 53.62 223 GLU A CA 1
ATOM 1803 C C . GLU A 1 223 ? 1.888 22.783 -14.653 1.00 53.62 223 GLU A C 1
ATOM 1805 O O . GLU A 1 223 ? 0.846 22.169 -14.872 1.00 53.62 223 GLU A O 1
ATOM 1810 N N . ARG A 1 224 ? 3.056 22.244 -15.019 1.00 54.34 224 ARG A N 1
ATOM 1811 C CA . ARG A 1 224 ? 3.111 20.883 -15.587 1.00 54.34 224 ARG A CA 1
ATOM 1812 C C . ARG A 1 224 ? 2.981 19.858 -14.448 1.00 54.34 224 ARG A C 1
ATOM 1814 O O . ARG A 1 224 ? 3.561 20.048 -13.388 1.00 54.34 224 ARG A O 1
ATOM 1821 N N . GLY A 1 225 ? 2.108 18.863 -14.640 1.00 64.50 225 GLY A N 1
ATOM 1822 C CA . GLY A 1 225 ? 1.575 17.962 -13.601 1.00 64.50 225 GLY A CA 1
ATOM 1823 C C . GLY A 1 225 ? 2.605 17.211 -12.742 1.00 64.50 225 GLY A C 1
ATOM 1824 O O . GLY A 1 225 ? 3.787 17.192 -13.055 1.00 64.50 225 GLY A O 1
ATOM 1825 N N . GLY A 1 226 ? 2.130 16.587 -11.658 1.00 80.38 226 GLY A N 1
ATOM 1826 C CA . GLY A 1 226 ? 2.935 15.811 -10.703 1.00 80.38 226 GLY A CA 1
ATOM 1827 C C . GLY A 1 226 ? 2.459 15.999 -9.258 1.00 80.38 226 GLY A C 1
ATOM 1828 O O . GLY A 1 226 ? 1.593 16.839 -8.986 1.00 80.38 226 GLY A O 1
ATOM 1829 N N . ASP A 1 227 ? 3.041 15.250 -8.325 1.00 88.50 227 ASP A N 1
ATOM 1830 C CA . ASP A 1 227 ? 2.648 15.246 -6.908 1.00 88.50 227 ASP A CA 1
ATOM 1831 C C . ASP A 1 227 ? 2.816 16.606 -6.235 1.00 88.50 227 ASP A C 1
ATOM 1833 O O . ASP A 1 227 ? 1.941 17.048 -5.487 1.00 88.50 227 ASP A O 1
ATOM 1837 N N . TYR A 1 228 ? 3.902 17.323 -6.540 1.00 88.94 228 TYR A N 1
ATOM 1838 C CA . TYR A 1 228 ? 4.141 18.655 -5.987 1.00 88.94 228 TYR A CA 1
ATOM 1839 C C . TYR A 1 228 ? 3.051 19.659 -6.388 1.00 88.94 228 TYR A C 1
ATOM 1841 O O . TYR A 1 228 ? 2.534 20.400 -5.547 1.00 88.94 228 TYR A O 1
ATOM 1849 N N . ARG A 1 229 ? 2.637 19.651 -7.663 1.00 87.50 229 ARG A N 1
ATOM 1850 C CA . ARG A 1 229 ? 1.544 20.505 -8.147 1.00 87.50 229 ARG A CA 1
ATOM 1851 C C . ARG A 1 229 ? 0.238 20.165 -7.427 1.00 87.50 229 ARG A C 1
ATOM 1853 O O . ARG A 1 229 ? -0.467 21.077 -6.994 1.00 87.50 229 ARG A O 1
ATOM 1860 N N . ASN A 1 230 ? -0.068 18.876 -7.271 1.00 87.50 230 ASN A N 1
ATOM 1861 C CA . ASN A 1 230 ? -1.259 18.421 -6.553 1.00 87.50 230 ASN A CA 1
ATOM 1862 C C . ASN A 1 230 ? -1.238 18.872 -5.088 1.00 87.50 230 ASN A C 1
ATOM 1864 O O . ASN A 1 230 ? -2.242 19.388 -4.599 1.00 87.50 230 ASN A O 1
ATOM 1868 N N . ALA A 1 231 ? -0.090 18.776 -4.412 1.00 89.31 231 ALA A N 1
ATOM 1869 C CA . ALA A 1 231 ? 0.057 19.250 -3.041 1.00 89.31 231 ALA A CA 1
ATOM 1870 C C . ALA A 1 231 ? -0.270 20.748 -2.909 1.00 89.31 231 ALA A C 1
ATOM 1872 O O . ALA A 1 231 ? -0.961 21.136 -1.968 1.00 89.31 231 ALA A O 1
ATOM 1873 N N . ILE A 1 232 ? 0.153 21.583 -3.866 1.00 88.81 232 ILE A N 1
ATOM 1874 C CA . ILE A 1 232 ? -0.185 23.016 -3.893 1.00 88.81 232 ILE A CA 1
ATOM 1875 C C . ILE A 1 232 ? -1.678 23.235 -4.158 1.00 88.81 232 ILE A C 1
ATOM 1877 O O . ILE A 1 232 ? -2.332 23.948 -3.394 1.00 88.81 232 ILE A O 1
ATOM 1881 N N . ILE A 1 233 ? -2.220 22.635 -5.225 1.00 87.62 233 ILE A N 1
ATOM 1882 C CA . ILE A 1 233 ? -3.615 22.835 -5.659 1.00 87.62 233 ILE A CA 1
ATOM 1883 C C . ILE A 1 233 ? -4.589 22.424 -4.557 1.00 87.62 233 ILE A C 1
ATOM 1885 O O . ILE A 1 233 ? -5.498 23.179 -4.212 1.00 87.62 233 ILE A O 1
ATOM 1889 N N . TYR A 1 234 ? -4.369 21.248 -3.973 1.00 86.31 234 TYR A N 1
ATOM 1890 C CA . TYR A 1 234 ? -5.222 20.701 -2.923 1.00 86.31 234 TYR A CA 1
ATOM 1891 C C . TYR A 1 234 ? -4.826 21.171 -1.523 1.00 86.31 234 TYR A C 1
ATOM 1893 O O . TYR A 1 234 ? -5.448 20.759 -0.545 1.00 86.31 234 TYR A O 1
ATOM 1901 N N . LYS A 1 235 ? -3.819 22.050 -1.413 1.00 89.06 235 LYS A N 1
ATOM 1902 C CA . LYS A 1 235 ? -3.292 22.571 -0.145 1.00 89.06 235 LYS A CA 1
ATOM 1903 C C . LYS A 1 235 ? -3.020 21.445 0.862 1.00 89.06 235 LYS A C 1
ATOM 1905 O O . LYS A 1 235 ? -3.420 21.540 2.023 1.00 89.06 235 LYS A O 1
ATOM 1910 N N . ALA A 1 236 ? -2.361 20.379 0.407 1.00 88.38 236 ALA A N 1
ATOM 1911 C CA . ALA A 1 236 ? -2.038 19.203 1.208 1.00 88.38 236 ALA A CA 1
ATOM 1912 C C . ALA A 1 236 ? -1.110 19.594 2.370 1.00 88.38 236 ALA A C 1
ATOM 1914 O O . ALA A 1 236 ? 0.108 19.687 2.228 1.00 88.38 236 ALA A O 1
ATOM 1915 N N . ASN A 1 237 ? -1.712 19.879 3.526 1.00 89.69 237 ASN A N 1
ATOM 1916 C CA . ASN A 1 237 ? -1.026 20.300 4.746 1.00 89.69 237 ASN A CA 1
ATOM 1917 C C . ASN A 1 237 ? -0.974 19.156 5.768 1.00 89.69 237 ASN A C 1
ATOM 1919 O O . ASN A 1 237 ? -1.319 19.309 6.939 1.00 89.69 237 ASN A O 1
ATOM 1923 N N . TYR A 1 238 ? -0.590 17.987 5.279 1.00 93.31 238 TYR A N 1
ATOM 1924 C CA . TYR A 1 238 ? -0.371 16.765 6.035 1.00 93.31 238 TYR A CA 1
ATOM 1925 C C . TYR A 1 238 ? 0.872 16.067 5.458 1.00 93.31 238 TYR A C 1
ATOM 1927 O O . TYR A 1 238 ? 1.344 16.444 4.384 1.00 93.31 238 TYR A O 1
ATOM 1935 N N . PRO A 1 239 ? 1.451 15.088 6.164 1.00 95.56 239 PRO A N 1
ATOM 1936 C CA . PRO A 1 239 ? 2.538 14.273 5.640 1.00 95.56 239 PRO A CA 1
ATOM 1937 C C . PRO A 1 239 ? 2.084 13.547 4.374 1.00 95.56 239 PRO A C 1
ATOM 1939 O O . PRO A 1 239 ? 1.134 12.770 4.436 1.00 95.56 239 PRO A O 1
ATOM 1942 N N . ASN A 1 240 ? 2.739 13.823 3.251 1.00 95.38 240 ASN A N 1
ATOM 1943 C CA . ASN A 1 240 ? 2.382 13.275 1.949 1.00 95.38 240 ASN A CA 1
ATOM 1944 C C . ASN A 1 240 ? 3.622 12.612 1.356 1.00 95.38 240 ASN A C 1
ATOM 1946 O O . ASN A 1 240 ? 4.560 13.297 0.945 1.00 95.38 240 ASN A O 1
ATOM 1950 N N . TYR A 1 241 ? 3.663 11.289 1.400 1.00 96.50 241 TYR A N 1
ATOM 1951 C CA . TYR A 1 241 ? 4.863 10.522 1.140 1.00 96.50 241 TYR A CA 1
ATOM 1952 C C . TYR A 1 241 ? 4.795 9.767 -0.179 1.00 96.50 241 TYR A C 1
ATOM 1954 O O . TYR A 1 241 ? 3.818 9.078 -0.447 1.00 96.50 241 TYR A O 1
ATOM 1962 N N . VAL A 1 242 ? 5.888 9.810 -0.942 1.00 95.19 242 VAL A N 1
ATOM 1963 C CA . VAL A 1 242 ? 6.036 9.005 -2.161 1.00 95.19 242 VAL A CA 1
ATOM 1964 C C . VAL A 1 242 ? 7.212 8.061 -2.020 1.00 95.19 242 VAL A C 1
ATOM 1966 O O . VAL A 1 242 ? 8.346 8.489 -1.784 1.00 95.19 242 VAL A O 1
ATOM 1969 N N . PHE A 1 243 ? 6.931 6.770 -2.139 1.00 95.00 243 PHE A N 1
ATOM 1970 C CA . PHE A 1 243 ? 7.910 5.698 -2.061 1.00 95.00 243 PHE A CA 1
ATOM 1971 C C . PHE A 1 243 ? 8.321 5.205 -3.451 1.00 95.00 243 PHE A C 1
ATOM 1973 O O . PHE A 1 243 ? 7.495 5.047 -4.346 1.00 95.00 243 PHE A O 1
ATOM 1980 N N . PHE A 1 244 ? 9.607 4.912 -3.618 1.00 92.44 244 PHE A N 1
ATOM 1981 C CA . PHE A 1 244 ? 10.160 4.350 -4.844 1.00 92.44 244 PHE A CA 1
ATOM 1982 C C . PHE A 1 244 ? 10.722 2.952 -4.551 1.00 92.44 244 PHE A C 1
ATOM 1984 O O . PHE A 1 244 ? 11.829 2.845 -4.018 1.00 92.44 244 PHE A O 1
ATOM 1991 N N . PRO A 1 245 ? 10.020 1.860 -4.909 1.00 89.56 245 PRO A N 1
ATOM 1992 C CA . PRO A 1 245 ? 10.423 0.498 -4.555 1.00 89.56 245 PRO A CA 1
ATOM 1993 C C . PRO A 1 245 ? 11.767 0.092 -5.173 1.00 89.56 245 PRO A C 1
ATOM 1995 O O . PRO A 1 245 ? 12.496 -0.708 -4.595 1.00 89.56 245 PRO A O 1
ATOM 1998 N N . LYS A 1 246 ? 12.156 0.687 -6.311 1.00 87.69 246 LYS A N 1
ATOM 1999 C CA . LYS A 1 246 ? 13.442 0.404 -6.970 1.00 87.69 246 LYS A CA 1
ATOM 2000 C C . LYS A 1 246 ? 14.651 0.956 -6.218 1.00 87.69 246 LYS A C 1
ATOM 2002 O O . LYS A 1 246 ? 15.656 0.265 -6.089 1.00 87.69 246 LYS A O 1
ATOM 2007 N N . SER A 1 247 ? 14.588 2.212 -5.784 1.00 90.06 247 SER A N 1
ATOM 2008 C CA . SER A 1 247 ? 15.695 2.879 -5.083 1.00 90.06 247 SER A CA 1
ATOM 2009 C C . SER A 1 247 ? 15.597 2.755 -3.570 1.00 90.06 247 SER A C 1
ATOM 2011 O O . SER A 1 247 ? 16.575 3.037 -2.873 1.00 90.06 247 SER A O 1
ATOM 2013 N N . THR A 1 248 ? 14.423 2.350 -3.080 1.00 92.31 248 THR A N 1
ATOM 2014 C CA . THR A 1 248 ? 13.965 2.379 -1.690 1.00 92.31 248 THR A CA 1
ATOM 2015 C C . THR A 1 248 ? 13.793 3.780 -1.099 1.00 92.31 248 THR A C 1
ATOM 2017 O O . THR A 1 248 ? 13.588 3.915 0.104 1.00 92.31 248 THR A O 1
ATOM 2020 N N . ASN A 1 249 ? 13.866 4.843 -1.901 1.00 93.81 249 ASN A N 1
ATOM 2021 C CA . ASN A 1 249 ? 13.738 6.206 -1.395 1.00 93.81 249 ASN A CA 1
ATOM 2022 C C . ASN A 1 249 ? 12.295 6.529 -0.987 1.00 93.81 249 ASN A C 1
ATOM 2024 O O . ASN A 1 249 ? 11.341 6.177 -1.679 1.00 93.81 249 ASN A O 1
ATOM 2028 N N . LEU A 1 250 ? 12.149 7.253 0.121 1.00 95.50 250 LEU A N 1
ATOM 2029 C CA . LEU A 1 250 ? 10.897 7.856 0.560 1.00 95.50 250 LEU A CA 1
ATOM 2030 C C . LEU A 1 250 ? 11.038 9.374 0.541 1.00 95.50 250 LEU A C 1
ATOM 2032 O O . LEU A 1 250 ? 11.861 9.930 1.271 1.00 95.50 250 LEU A O 1
ATOM 2036 N N . TYR A 1 251 ? 10.211 10.041 -0.252 1.00 95.25 251 TYR A N 1
ATOM 2037 C CA . TYR A 1 251 ? 10.128 11.496 -0.311 1.00 95.25 251 TYR A CA 1
ATOM 2038 C C . TYR A 1 251 ? 8.909 11.997 0.452 1.00 95.25 251 TYR A C 1
ATOM 2040 O O . TYR A 1 251 ? 7.903 11.305 0.534 1.00 95.25 251 TYR A O 1
ATOM 2048 N N . ASN A 1 252 ? 8.990 13.210 0.992 1.00 95.12 252 ASN A N 1
ATOM 2049 C CA . ASN A 1 252 ? 7.862 13.959 1.527 1.00 95.12 252 ASN A CA 1
ATOM 2050 C C . ASN A 1 252 ? 7.588 15.160 0.623 1.00 95.12 252 ASN A C 1
ATOM 2052 O O . ASN A 1 252 ? 8.487 15.964 0.355 1.00 95.12 252 ASN A O 1
ATOM 2056 N N . ILE A 1 253 ? 6.344 15.286 0.188 1.00 93.69 253 ILE A N 1
ATOM 2057 C CA . ILE A 1 253 ? 5.853 16.343 -0.684 1.00 93.69 253 ILE A CA 1
ATOM 2058 C C . ILE A 1 253 ? 5.145 17.373 0.184 1.00 93.69 253 ILE A C 1
ATOM 2060 O O . ILE A 1 253 ? 4.217 17.068 0.926 1.00 93.69 253 ILE A O 1
ATOM 2064 N N . THR A 1 254 ? 5.589 18.619 0.107 1.00 91.25 254 THR A N 1
ATOM 2065 C CA . THR A 1 254 ? 5.044 19.716 0.908 1.00 91.25 254 THR A CA 1
ATOM 2066 C C . THR A 1 254 ? 4.679 20.889 0.015 1.00 91.25 254 THR A C 1
ATOM 2068 O O . THR A 1 254 ? 5.142 20.991 -1.118 1.00 91.25 254 THR A O 1
ATOM 2071 N N . LEU A 1 255 ? 3.952 21.861 0.568 1.00 89.88 255 LEU A N 1
ATOM 2072 C CA . LEU A 1 255 ? 3.685 23.136 -0.107 1.00 89.88 255 LEU A CA 1
ATOM 2073 C C . LEU A 1 255 ? 4.964 23.913 -0.473 1.00 89.88 255 LEU A C 1
ATOM 2075 O O . LEU A 1 255 ? 4.926 24.790 -1.331 1.00 89.88 255 LEU A O 1
ATOM 2079 N N . LYS A 1 256 ? 6.093 23.618 0.184 1.00 88.50 256 LYS A N 1
ATOM 2080 C CA . LYS A 1 256 ? 7.376 24.310 -0.012 1.00 88.50 256 LYS A CA 1
ATOM 2081 C C . LYS A 1 256 ? 8.341 23.555 -0.918 1.00 88.50 256 LYS A C 1
ATOM 2083 O O . LYS A 1 256 ? 9.289 24.156 -1.414 1.00 88.50 256 LYS A O 1
ATOM 2088 N N . GLY A 1 257 ? 8.114 22.262 -1.121 1.00 88.62 257 GLY A N 1
ATOM 2089 C CA . GLY A 1 257 ? 8.987 21.445 -1.941 1.00 88.62 257 GLY A CA 1
ATOM 2090 C C . GLY A 1 257 ? 8.915 19.952 -1.673 1.00 88.62 257 GLY A C 1
ATOM 2091 O O . GLY A 1 257 ? 8.124 19.486 -0.849 1.00 88.62 257 GLY A O 1
ATOM 2092 N N . VAL A 1 258 ? 9.784 19.235 -2.380 1.00 91.44 258 VAL A N 1
ATOM 2093 C CA . VAL A 1 258 ? 9.972 17.783 -2.323 1.00 91.44 258 VAL A CA 1
ATOM 2094 C C . VAL A 1 258 ? 11.265 17.478 -1.574 1.00 91.44 258 VAL A C 1
ATOM 2096 O O . VAL A 1 258 ? 12.323 17.988 -1.935 1.00 91.44 258 VAL A O 1
ATOM 2099 N N . TYR A 1 259 ? 11.193 16.640 -0.541 1.00 92.12 259 TYR A N 1
ATOM 2100 C CA . TYR A 1 259 ? 12.334 16.352 0.330 1.00 92.12 259 TYR A CA 1
ATOM 2101 C C . TYR A 1 259 ? 12.535 14.852 0.499 1.00 92.12 259 TYR A C 1
ATOM 2103 O O . TYR A 1 259 ? 11.602 14.150 0.878 1.00 92.12 259 TYR A O 1
ATOM 2111 N N . LEU A 1 260 ? 13.754 14.359 0.269 1.00 93.44 260 LEU A N 1
ATOM 2112 C CA . LEU A 1 260 ? 14.112 12.989 0.635 1.00 93.44 260 LEU A CA 1
ATOM 2113 C C . LEU A 1 260 ? 14.063 12.855 2.162 1.00 93.44 260 LEU A C 1
ATOM 2115 O O . LEU A 1 260 ? 14.703 13.623 2.877 1.00 93.44 260 LEU A O 1
ATOM 2119 N N . VAL A 1 261 ? 13.303 11.882 2.653 1.00 93.94 261 VAL A N 1
ATOM 2120 C CA . VAL A 1 261 ? 13.128 11.621 4.086 1.00 93.94 261 VAL A CA 1
ATOM 2121 C C . VAL A 1 261 ? 14.154 10.603 4.553 1.00 93.94 261 VAL A C 1
ATOM 2123 O O . VAL A 1 261 ? 14.933 10.871 5.462 1.00 93.94 261 VAL A O 1
ATOM 2126 N N . LYS A 1 262 ? 14.124 9.414 3.945 1.00 93.56 262 LYS A N 1
ATOM 2127 C CA . LYS A 1 262 ? 14.983 8.272 4.271 1.00 93.56 262 LYS A CA 1
ATOM 2128 C C . LYS A 1 262 ? 14.860 7.192 3.200 1.00 93.56 262 LYS A C 1
ATOM 2130 O O . LYS A 1 262 ? 14.031 7.298 2.298 1.00 93.56 262 LYS A O 1
ATOM 2135 N N . LYS A 1 263 ? 15.661 6.138 3.339 1.00 92.25 263 LYS A N 1
ATOM 2136 C CA . LYS A 1 263 ? 15.465 4.880 2.618 1.00 92.25 263 LYS A CA 1
ATOM 2137 C C . LYS A 1 263 ? 14.620 3.917 3.443 1.00 92.25 263 LYS A C 1
ATOM 2139 O O . LYS A 1 263 ? 14.790 3.832 4.659 1.00 92.25 263 LYS A O 1
ATOM 2144 N N . ILE A 1 264 ? 13.724 3.203 2.777 1.00 89.31 264 ILE A N 1
ATOM 2145 C CA . ILE A 1 264 ? 12.864 2.178 3.354 1.00 89.31 264 ILE A CA 1
ATOM 2146 C C . ILE A 1 264 ? 13.356 0.824 2.861 1.00 89.31 264 ILE A C 1
ATOM 2148 O O . ILE A 1 264 ? 13.018 0.378 1.768 1.00 89.31 264 ILE A O 1
ATOM 2152 N N . ASN A 1 265 ? 14.182 0.180 3.680 1.00 79.81 265 ASN A N 1
ATOM 2153 C CA . ASN A 1 265 ? 14.637 -1.187 3.432 1.00 79.81 265 ASN A CA 1
ATOM 2154 C C . ASN A 1 265 ? 13.443 -2.166 3.472 1.00 79.81 265 ASN A C 1
ATOM 2156 O O . ASN A 1 265 ? 12.312 -1.753 3.722 1.00 79.81 265 ASN A O 1
ATOM 2160 N N . ASN A 1 266 ? 13.686 -3.471 3.317 1.00 70.25 266 ASN A N 1
ATOM 2161 C CA . ASN A 1 266 ? 12.665 -4.539 3.343 1.00 70.25 266 ASN A CA 1
ATOM 2162 C C . ASN A 1 266 ? 11.924 -4.728 4.697 1.00 70.25 266 ASN A C 1
ATOM 2164 O O . ASN A 1 266 ? 11.4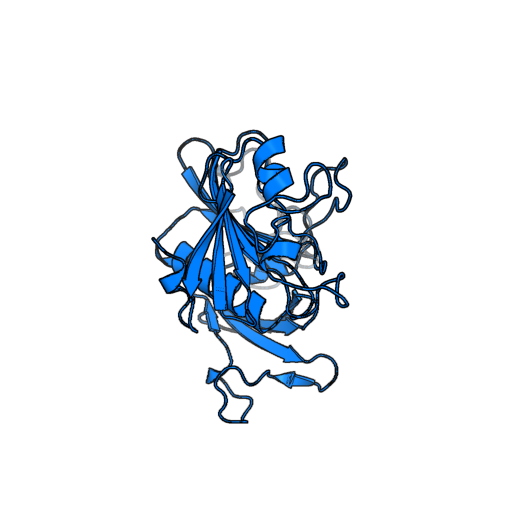44 -5.818 4.983 1.00 70.25 266 ASN A O 1
ATOM 2168 N N . ASP A 1 267 ? 11.848 -3.700 5.546 1.00 80.50 267 ASP A N 1
ATOM 2169 C CA . ASP A 1 267 ? 11.056 -3.679 6.776 1.00 80.50 267 ASP A CA 1
ATOM 2170 C C . ASP A 1 267 ? 10.050 -2.518 6.729 1.00 80.50 267 ASP A C 1
ATOM 2172 O O . ASP A 1 267 ? 10.428 -1.338 6.762 1.00 80.50 267 ASP A O 1
ATOM 2176 N N . SER A 1 268 ? 8.766 -2.878 6.671 1.00 80.56 268 SER A N 1
ATOM 2177 C CA . SER A 1 268 ? 7.624 -1.970 6.539 1.00 80.56 268 SER A CA 1
ATOM 2178 C C . SER A 1 268 ? 7.443 -1.066 7.755 1.00 80.56 268 SER A C 1
ATOM 2180 O O . SER A 1 268 ? 6.885 0.028 7.642 1.00 80.56 268 SER A O 1
ATOM 2182 N N . LYS A 1 269 ? 7.987 -1.445 8.918 1.00 82.38 269 LYS A N 1
ATOM 2183 C CA . LYS A 1 269 ? 7.963 -0.606 10.124 1.00 82.38 269 LYS A CA 1
ATOM 2184 C C . LYS A 1 269 ? 8.708 0.702 9.923 1.00 82.38 269 LYS A C 1
ATOM 2186 O O . LYS A 1 269 ? 8.403 1.688 10.587 1.00 82.38 269 LYS A O 1
ATOM 2191 N N . ASN A 1 270 ? 9.624 0.754 8.958 1.00 82.75 270 ASN A N 1
ATOM 2192 C CA . ASN A 1 270 ? 10.321 1.982 8.616 1.00 82.75 270 ASN A CA 1
ATOM 2193 C C . ASN A 1 270 ? 9.406 3.036 7.981 1.00 82.75 270 ASN A C 1
ATOM 2195 O O . ASN A 1 270 ? 9.803 4.193 7.938 1.00 82.75 270 ASN A O 1
ATOM 2199 N N . PHE A 1 271 ? 8.194 2.717 7.520 1.00 85.06 271 PHE A N 1
ATOM 2200 C CA . PHE A 1 271 ? 7.242 3.756 7.102 1.00 85.06 271 PHE A CA 1
ATOM 2201 C C . PHE A 1 271 ? 6.658 4.543 8.280 1.00 85.06 271 PHE A C 1
ATOM 2203 O O . PHE A 1 271 ? 6.228 5.690 8.109 1.00 85.06 271 PHE A O 1
ATOM 2210 N N . LYS A 1 272 ? 6.670 3.945 9.475 1.00 76.69 272 LYS A N 1
ATOM 2211 C CA . LYS A 1 272 ? 6.172 4.567 10.696 1.00 76.69 272 LYS A CA 1
ATOM 2212 C C . LYS A 1 272 ? 7.112 5.695 11.132 1.00 76.69 272 LYS A C 1
ATOM 2214 O O . LYS A 1 272 ? 8.312 5.696 10.824 1.00 76.69 272 LYS A O 1
ATOM 2219 N N . ARG A 1 273 ? 6.517 6.701 11.769 1.00 60.00 273 ARG A N 1
ATOM 2220 C CA . ARG A 1 273 ? 7.216 7.862 12.327 1.00 60.00 273 ARG A CA 1
ATOM 2221 C C . ARG A 1 273 ? 7.841 7.533 13.669 1.00 60.00 273 ARG A C 1
ATOM 2223 O O . ARG A 1 273 ? 7.175 6.821 14.448 1.00 60.00 273 ARG A O 1
#

Foldseek 3Di:
DDDPPVFDADPVVRWTPDFDPCCVVCVPDDRTDDPVPCPPPDDDPAQEFEWEQALLRAIDTPDDDHDWYKYFQAYPVVRATDDCPPPPDRDSVRIDTQHDGPQRVQQNDWDQFDPPDPLRIKGKGKDWDDPSLLQRLLLVQLSCQQRNQQWKWKWWWWDDPPTIMIMIMTSSHQLDTDDPVRVDDRIGTQAMEMEHHPDHPPPPDDDPQVQQQADPVRDGVVPDDHVLNVCQVVVVPHFYWYAYSVVQWIWTHHPRGIGTDDGDDSRSCVVPD

pLDDT: mean 78.54, std 19.67, range [30.42, 98.25]

Secondary structure (DSSP, 8-state):
-EE-SSSEEETTTTEESS--TTGGG-TTS-TT-SGGG-TTT---SS--EEEEEETTS-EEEEEE-SSSEEEEEEETTTTEE--SSSSS--SGGGSEEE-STTHHHHTTSEEE--TTSSS-EEEEEEEE--HHHHHHHHHHHHHHHHH-TT--EEEEEEEETTEEEEEEEE-S-SS----GGGT-SSEEEEEEEEE--SS-S-GGG--HHHHTTB-TTS-B-TTS-SHHHHHHHTT--S-EEEE-TTT-EEEEEETTEEEEEEE--S-GGGG--

Radius of gyration: 21.21 Å; Cα contacts (8 Å, |Δi|>4): 561; chains: 1; bounding box: 55×54×39 Å

Organism: NCBI:txid421531

InterPro domains:
  IPR022385 Rhs repeat-associated core [TIGR03696] (1-48)
  IPR028218 JAB-like toxin 1 [PF15659] (132-202)

Solvent-accessible surface area (backbone atoms only — not comparable to full-atom values): 15427 Å² total; per-residue (Å²): 118,48,81,67,88,89,49,45,36,35,73,92,76,68,33,54,79,55,77,51,95,63,42,91,80,44,86,92,54,67,56,56,70,48,60,89,81,41,75,88,83,58,85,79,95,76,62,14,33,36,32,34,32,25,40,58,54,46,49,40,85,74,42,86,59,82,61,60,27,34,42,30,34,30,38,81,87,78,77,39,54,42,58,69,75,75,81,84,57,69,52,83,78,36,37,50,78,33,74,57,71,57,45,68,68,34,39,59,41,77,39,84,39,48,84,89,46,100,67,34,50,31,27,45,21,74,47,70,65,45,75,63,46,52,52,39,50,37,42,50,53,50,53,41,49,71,37,10,39,42,18,13,42,17,42,36,34,30,28,55,85,95,44,48,31,40,34,44,26,22,55,54,28,44,88,47,45,56,55,74,71,60,80,42,89,75,58,46,71,62,32,40,36,34,38,57,29,79,53,60,98,53,74,92,78,66,41,74,48,49,64,37,20,32,42,97,88,75,49,63,56,65,91,49,73,35,57,40,44,49,25,50,76,70,58,43,87,42,57,33,33,44,32,29,63,83,81,22,40,30,31,37,43,35,75,88,47,77,40,84,72,49,72,46,64,104,48,46,71,62,77,57,131

Nearest PDB structures (foldseek):
  4zq9-assembly1_B  TM=5.091E-01  e=3.918E-01  Adeno-associated virus 2 Srivastava/1982
  4zq9-assembly1_C  TM=5.123E-01  e=4.421E-01  Adeno-associated virus 2 Srivastava/1982
  4zq9-assembly1_A  TM=5.157E-01  e=5.631E-01  Adeno-associated virus 2 Srivastava/1982
  5dcx-assembly9_I  TM=5.101E-01  e=1.236E+00  adeno-associated virus 2
  6xb8-assembly2_B  TM=4.917E-01  e=1.095E+00  Adeno-associated virus 2 Srivastava/1982

Sequence (273 aa):
MYDYGARMYMSDIGRWGVMDPLSEKFFDFSNYNYVLNNPIMFVDKDGMDVYLLNEQGKFILAKKQAGDDLVYGYNSKTGSINDNNGDKKGDYKDGIRIKTKGLVGQLQYYRDGRKDDSNPAYHQSIKEYSSQVEDDMFELFQYAANNAKNVEFSLIDFNLGKKRYLALQTYNDSGFAPGSGQIGKDVKTNAEYHYHPFKTKYEEDYTELNSLGARENGAYYGERGGDYRNAIIYKANYPNYVFFPKSTNLYNITLKGVYLVKKINNDSKNFKR

Mean predicted aligned error: 11.08 Å